Protein AF-A0A522QIH8-F1 (afdb_monomer)

Sequence (251 aa):
MILEKHHRVLVQGITGRQGQFWTEWMQKCGTNVVGGVNPKRAGETSCGVPVFATARDAVGKLGTIDYSVMFVRPDAALTAAVDAIEAGIPQIVVLTEHIPAHDVMRMHAAARRRGTRLIGPNTAGIVTPGIAFAGIMPAFNPRVFQPGDVGVVSRSGSLGTLVCLEVVSAGRGQSAFVGVGGDPMLGTTTAEAVEVFAKDKRTNAIVIVGEIGGTMEEDAAEVIKHVDKPVVAFIAGRASPPGKKMGHAGA

Radius of gyration: 17.36 Å; Cα contacts (8 Å, |Δi|>4): 626; chains: 1; bounding box: 48×36×47 Å

pLDDT: mean 96.2, std 5.29, range [63.75, 98.94]

Foldseek 3Di:
DADFLPAEEEEEVCPDPVNQVVLLVQVVLRHRHAEYEDLVQAQDDGSNHGYHNFLLVVCVVVPDHAEYEYPDELVCQLVNLLRCLVSLHQEYEAQYPPRPPVSLVSSLVSCVVSNHFYQDNNWQFKDQASGGTGHNAPSVDLLQADHFAEEEEAQDRVVSSVVSNVCVVVVGHHRMYGHQYQAQDTRAAPLNSVVVLLPDPSHQAYEYEAEDADCRVVVNVVSVVVRPHHYHYDYPDPPPDPPDDDPGNRD

Structure (mmCIF, N/CA/C/O backbone):
data_AF-A0A522QIH8-F1
#
_entry.id   AF-A0A522QIH8-F1
#
loop_
_atom_site.group_PDB
_atom_site.id
_atom_site.type_symbol
_atom_site.label_atom_id
_atom_site.label_alt_id
_atom_site.label_comp_id
_atom_site.label_asym_id
_atom_site.label_entity_id
_atom_site.label_seq_id
_atom_site.pdbx_PDB_ins_code
_atom_site.Cartn_x
_atom_site.Cartn_y
_atom_site.Cartn_z
_atom_site.occupancy
_atom_site.B_iso_or_equiv
_atom_site.auth_seq_id
_atom_site.auth_comp_id
_atom_site.auth_asym_id
_atom_site.auth_atom_id
_atom_site.pdbx_PDB_model_num
ATOM 1 N N . MET A 1 1 ? -6.583 -3.718 -4.598 1.00 89.38 1 MET A N 1
ATOM 2 C CA . MET A 1 1 ? -5.131 -3.456 -4.643 1.00 89.38 1 MET A CA 1
ATOM 3 C C . MET A 1 1 ? -4.815 -2.200 -5.429 1.00 89.38 1 MET A C 1
ATOM 5 O O . MET A 1 1 ? -3.902 -1.495 -5.032 1.00 89.38 1 MET A O 1
ATOM 9 N N . ILE A 1 2 ? -5.560 -1.880 -6.494 1.00 96.50 2 ILE A N 1
ATOM 10 C CA . ILE A 1 2 ? -5.493 -0.544 -7.095 1.00 96.50 2 ILE A CA 1
ATOM 11 C C . ILE A 1 2 ? -6.394 0.394 -6.287 1.00 96.50 2 ILE A C 1
ATOM 13 O O . ILE A 1 2 ? -7.566 0.082 -6.050 1.00 96.50 2 ILE A O 1
ATOM 17 N N . LEU A 1 3 ? -5.815 1.483 -5.784 1.00 97.38 3 LEU A N 1
ATOM 18 C CA . LEU A 1 3 ? -6.522 2.457 -4.966 1.00 97.38 3 LEU A CA 1
ATOM 19 C C . LEU A 1 3 ? -7.250 3.446 -5.877 1.00 97.38 3 LEU A C 1
ATOM 21 O O . LEU A 1 3 ? -6.779 3.803 -6.946 1.00 97.38 3 LEU A O 1
ATOM 25 N N . GLU A 1 4 ? -8.416 3.899 -5.445 1.00 97.44 4 GLU A N 1
ATOM 26 C CA . GLU A 1 4 ? -9.283 4.768 -6.236 1.00 97.44 4 GLU A CA 1
ATOM 27 C C . GLU A 1 4 ? -9.814 5.852 -5.320 1.00 97.44 4 GLU A C 1
ATOM 29 O O . GLU A 1 4 ? -9.936 5.642 -4.114 1.00 97.44 4 GLU A O 1
ATOM 34 N N . LYS A 1 5 ? -10.176 6.996 -5.894 1.00 96.31 5 LYS A N 1
ATOM 35 C CA . LYS A 1 5 ? -10.598 8.173 -5.127 1.00 96.31 5 LYS A CA 1
ATOM 36 C C . LYS A 1 5 ? -11.807 7.919 -4.216 1.00 96.31 5 LYS A C 1
ATOM 38 O O . LYS A 1 5 ? -11.924 8.537 -3.164 1.00 96.31 5 LYS A O 1
ATOM 43 N N . HIS A 1 6 ? -12.717 7.033 -4.622 1.00 97.31 6 HIS A N 1
ATOM 44 C CA . HIS A 1 6 ? -13.921 6.724 -3.847 1.00 97.31 6 HIS A CA 1
ATOM 45 C C . HIS A 1 6 ? -13.651 5.783 -2.664 1.00 97.31 6 HIS A C 1
ATOM 47 O O . HIS A 1 6 ? -14.447 5.770 -1.727 1.00 97.31 6 HIS A O 1
ATOM 53 N N . HIS A 1 7 ? -12.544 5.029 -2.690 1.00 98.69 7 HIS A N 1
ATOM 54 C CA . HIS A 1 7 ? -12.207 4.096 -1.622 1.00 98.69 7 HIS A CA 1
ATOM 55 C C . HIS A 1 7 ? -11.954 4.844 -0.313 1.00 98.69 7 HIS A C 1
ATOM 57 O O . HIS A 1 7 ? -11.156 5.779 -0.251 1.00 98.69 7 HIS A O 1
ATOM 63 N N . ARG A 1 8 ? -12.620 4.404 0.748 1.00 98.81 8 ARG A N 1
ATOM 64 C CA . ARG A 1 8 ? -12.565 4.992 2.084 1.00 98.81 8 ARG A CA 1
ATOM 65 C C . ARG A 1 8 ? -11.432 4.355 2.877 1.00 98.81 8 ARG A C 1
ATOM 67 O O . ARG A 1 8 ? -11.412 3.138 3.064 1.00 98.81 8 ARG A O 1
ATOM 74 N N . VAL A 1 9 ? -10.501 5.179 3.353 1.00 98.94 9 VAL A N 1
ATOM 75 C CA . VAL A 1 9 ? -9.275 4.728 4.025 1.00 98.94 9 VAL A CA 1
ATOM 76 C C . VAL A 1 9 ? -9.310 5.071 5.513 1.00 98.94 9 VAL A C 1
ATOM 78 O O . VAL A 1 9 ? -9.545 6.220 5.892 1.00 98.94 9 VAL A O 1
ATOM 81 N N . LEU A 1 10 ? -9.045 4.075 6.355 1.00 98.94 10 LEU A N 1
ATOM 82 C CA . LEU A 1 10 ? -8.824 4.223 7.792 1.00 98.94 10 LEU A CA 1
ATOM 83 C C . LEU A 1 10 ? -7.324 4.195 8.102 1.00 98.94 10 LEU A C 1
ATOM 85 O O . LEU A 1 10 ? -6.588 3.372 7.562 1.00 98.94 10 LEU A O 1
ATOM 89 N N . VAL A 1 11 ? -6.866 5.067 9.000 1.00 98.88 11 VAL A N 1
ATOM 90 C CA . VAL A 1 11 ? -5.447 5.135 9.382 1.00 98.88 11 VAL A CA 1
ATOM 91 C C . VAL A 1 11 ? -5.233 4.607 10.801 1.00 98.88 11 VAL A C 1
ATOM 93 O O . VAL A 1 11 ? -5.595 5.253 11.785 1.00 98.88 11 VAL A O 1
ATOM 96 N N . GLN A 1 12 ? -4.595 3.447 10.928 1.00 98.75 12 GLN A N 1
ATOM 97 C CA . GLN A 1 12 ? -4.164 2.895 12.215 1.00 98.75 12 GLN A CA 1
ATOM 98 C C . GLN A 1 12 ? -2.900 3.630 12.688 1.00 98.75 12 GLN A C 1
ATOM 100 O O . GLN A 1 12 ? -1.899 3.675 11.970 1.00 98.75 12 GLN A O 1
ATOM 105 N N . GLY A 1 13 ? -2.935 4.223 13.887 1.00 98.12 13 GLY A N 1
ATOM 106 C CA . GLY A 1 13 ? -1.830 5.044 14.399 1.00 98.12 13 GLY A CA 1
ATOM 107 C C . GLY A 1 13 ? -1.817 6.487 13.875 1.00 98.12 13 GLY A C 1
ATOM 108 O O . GLY A 1 13 ? -0.767 7.131 13.886 1.00 98.12 13 GLY A O 1
ATOM 109 N N . ILE A 1 14 ? -2.972 7.018 13.445 1.00 98.69 14 ILE A N 1
ATOM 110 C CA . ILE A 1 14 ? -3.100 8.338 12.795 1.00 98.69 14 ILE A CA 1
ATOM 111 C C . ILE A 1 14 ? -2.479 9.493 13.583 1.00 98.69 14 ILE A C 1
ATOM 113 O O . ILE A 1 14 ? -1.964 10.429 12.989 1.00 98.69 14 ILE A O 1
ATOM 117 N N . THR A 1 15 ? -2.504 9.443 14.916 1.00 98.25 15 THR A N 1
ATOM 118 C CA . THR A 1 15 ? -2.024 10.549 15.753 1.00 98.25 15 THR A CA 1
ATOM 119 C C . THR A 1 15 ? -0.520 10.485 16.042 1.00 98.25 15 THR A C 1
ATOM 121 O O . THR A 1 15 ? -0.016 11.298 16.813 1.00 98.25 15 THR A O 1
ATOM 124 N N . GLY A 1 16 ? 0.184 9.458 15.557 1.00 97.44 16 GLY A N 1
ATOM 125 C CA . GLY A 1 16 ? 1.639 9.378 15.653 1.00 97.44 16 GLY A CA 1
ATOM 126 C C . GLY A 1 16 ? 2.297 10.289 14.617 1.00 97.44 16 GLY A C 1
ATOM 127 O O . GLY A 1 16 ? 1.702 10.577 13.586 1.00 97.44 16 GLY A O 1
ATOM 128 N N . ARG A 1 17 ? 3.551 10.702 14.840 1.00 97.62 17 ARG A N 1
ATOM 129 C CA . ARG A 1 17 ? 4.267 11.627 13.937 1.00 97.62 17 ARG A CA 1
ATOM 130 C C . ARG A 1 17 ? 4.248 11.181 12.467 1.00 97.62 17 ARG A C 1
ATOM 132 O O . ARG A 1 17 ? 3.958 11.987 11.592 1.00 97.62 17 ARG A O 1
ATOM 139 N N . GLN A 1 18 ? 4.556 9.908 12.204 1.00 97.69 18 GLN A N 1
ATOM 140 C CA . GLN A 1 18 ? 4.519 9.350 10.846 1.00 97.69 18 GLN A CA 1
ATOM 141 C C . GLN A 1 18 ? 3.082 9.222 10.327 1.00 97.69 18 GLN A C 1
ATOM 143 O O . GLN A 1 18 ? 2.823 9.579 9.183 1.00 97.69 18 GLN A O 1
ATOM 148 N N . GLY A 1 19 ? 2.145 8.785 11.178 1.00 98.19 19 GLY A N 1
ATOM 149 C CA . GLY A 1 19 ? 0.725 8.700 10.838 1.00 98.19 19 GLY A CA 1
ATOM 150 C C . GLY A 1 19 ? 0.160 10.042 10.378 1.00 98.19 19 GLY A C 1
ATOM 151 O O . GLY A 1 19 ? -0.439 10.100 9.311 1.00 98.19 19 GLY A O 1
ATOM 152 N N . GLN A 1 20 ? 0.423 11.127 11.110 1.00 98.44 20 GLN A N 1
ATOM 153 C CA . GLN A 1 20 ? -0.030 12.473 10.751 1.00 98.44 20 GLN A CA 1
ATOM 154 C C . GLN A 1 20 ? 0.610 12.954 9.449 1.00 98.44 20 GLN A C 1
ATOM 156 O O . GLN A 1 20 ? -0.101 13.327 8.517 1.00 98.44 20 GLN A O 1
ATOM 161 N N . PHE A 1 21 ? 1.942 12.876 9.358 1.00 98.56 21 PHE A N 1
ATOM 162 C CA . PHE A 1 21 ? 2.688 13.339 8.189 1.00 98.56 21 PHE A CA 1
ATOM 163 C C . PHE A 1 21 ? 2.204 12.680 6.891 1.00 98.56 21 PHE A C 1
ATOM 165 O O . PHE A 1 21 ? 1.901 13.367 5.914 1.00 98.56 21 PHE A O 1
ATOM 172 N N . TRP A 1 22 ? 2.096 11.350 6.876 1.00 98.69 22 TRP A N 1
ATOM 173 C CA . TRP A 1 22 ? 1.657 10.635 5.681 1.00 98.69 22 TRP A CA 1
ATOM 174 C C . TRP A 1 22 ? 0.160 10.781 5.433 1.00 98.69 22 TRP A C 1
ATOM 176 O O . TRP A 1 22 ? -0.238 10.861 4.277 1.00 98.69 22 TRP A O 1
ATOM 186 N N . THR A 1 23 ? -0.668 10.904 6.475 1.00 98.81 23 THR A N 1
ATOM 187 C CA . THR A 1 23 ? -2.106 11.175 6.305 1.00 98.81 23 THR A CA 1
ATOM 188 C C . THR A 1 23 ? -2.359 12.492 5.594 1.00 98.81 23 THR A C 1
ATOM 190 O O . THR A 1 23 ? -3.148 12.525 4.651 1.00 98.81 23 THR A O 1
ATOM 193 N N . GLU A 1 24 ? -1.651 13.555 5.972 1.00 98.69 24 GLU A N 1
ATOM 194 C CA . GLU A 1 24 ? -1.772 14.843 5.290 1.00 98.69 24 GLU A CA 1
ATOM 195 C C . GLU A 1 24 ? -1.385 14.745 3.813 1.00 98.69 24 GLU A C 1
ATOM 197 O O . GLU A 1 24 ? -2.070 15.306 2.958 1.00 98.69 24 GLU A O 1
ATOM 202 N N . TRP A 1 25 ? -0.311 14.022 3.483 1.00 98.50 25 TRP A N 1
ATOM 203 C CA . TRP A 1 25 ? 0.074 13.815 2.087 1.00 98.50 25 TRP A CA 1
ATOM 204 C C . TRP A 1 25 ? -0.928 12.953 1.323 1.00 98.50 25 TRP A C 1
ATOM 206 O O . TRP A 1 25 ? -1.266 13.307 0.194 1.00 98.50 25 TRP A O 1
ATOM 216 N N . MET A 1 26 ? -1.436 11.876 1.929 1.00 98.81 26 MET A N 1
ATOM 217 C CA . MET A 1 26 ? -2.491 11.036 1.353 1.00 98.81 26 MET A CA 1
ATOM 218 C C . MET A 1 26 ? -3.714 11.886 0.995 1.00 98.81 26 MET A C 1
ATOM 220 O O . MET A 1 26 ? -4.159 11.859 -0.151 1.00 98.81 26 MET A O 1
ATOM 224 N N . GLN A 1 27 ? -4.197 12.715 1.925 1.00 98.69 27 GLN A N 1
ATOM 225 C CA . GLN A 1 27 ? -5.318 13.628 1.685 1.00 98.69 27 GLN A CA 1
ATOM 226 C C . GLN A 1 27 ? -5.004 14.658 0.588 1.00 98.69 27 GLN A C 1
ATOM 228 O O . GLN A 1 27 ? -5.810 14.844 -0.324 1.00 98.69 27 GLN A O 1
ATOM 233 N N . LYS A 1 28 ? -3.816 15.284 0.614 1.00 98.31 28 LYS A N 1
ATOM 234 C CA . LYS A 1 28 ? -3.369 16.237 -0.426 1.00 98.31 28 LYS A CA 1
ATOM 235 C C . LYS A 1 28 ? -3.303 15.604 -1.818 1.00 98.31 28 LYS A C 1
ATOM 237 O O . LYS A 1 28 ? -3.538 16.294 -2.804 1.00 98.31 28 LYS A O 1
ATOM 242 N N . CYS A 1 29 ? -3.010 14.307 -1.902 1.00 97.75 29 CYS A N 1
ATOM 243 C CA . CYS A 1 29 ? -2.956 13.557 -3.158 1.00 97.75 29 CYS A CA 1
ATOM 244 C C . CYS A 1 29 ? -4.287 12.888 -3.537 1.00 97.75 29 CYS A C 1
ATOM 246 O O . CYS A 1 29 ? -4.312 12.103 -4.480 1.00 97.75 29 CYS A O 1
ATOM 248 N N . GLY A 1 30 ? -5.383 13.186 -2.829 1.00 98.00 30 GLY A N 1
ATOM 249 C CA . GLY A 1 30 ? -6.735 12.759 -3.198 1.00 98.00 30 GLY A CA 1
ATOM 250 C C . GLY A 1 30 ? -7.265 11.514 -2.485 1.00 98.00 30 GLY A C 1
ATOM 251 O O . GLY A 1 30 ? -8.423 11.156 -2.702 1.00 98.00 30 GLY A O 1
ATOM 252 N N . THR A 1 31 ? -6.485 10.875 -1.609 1.00 98.81 31 THR A N 1
ATOM 253 C CA . THR A 1 31 ? -6.958 9.728 -0.824 1.00 98.81 31 THR A CA 1
ATOM 254 C C . THR A 1 31 ? -8.076 10.151 0.127 1.00 98.81 31 THR A C 1
ATOM 256 O O . THR A 1 31 ? -7.901 11.046 0.956 1.00 98.81 31 THR A O 1
ATOM 259 N N . ASN A 1 32 ? -9.215 9.460 0.058 1.00 98.75 32 ASN A N 1
ATOM 260 C CA . ASN A 1 32 ? -10.357 9.690 0.936 1.00 98.75 32 ASN A CA 1
ATOM 261 C C . ASN A 1 32 ? -10.136 9.041 2.314 1.00 98.75 32 ASN A C 1
ATOM 263 O O . ASN A 1 32 ? -10.661 7.968 2.622 1.00 98.75 32 ASN A O 1
ATOM 267 N N . VAL A 1 33 ? -9.310 9.686 3.138 1.00 98.88 33 VAL A N 1
ATOM 268 C CA . VAL A 1 33 ? -9.131 9.307 4.543 1.00 98.88 33 VAL A CA 1
ATOM 269 C C . VAL A 1 33 ? -10.371 9.728 5.324 1.00 98.88 33 VAL A C 1
ATOM 271 O O . VAL A 1 33 ? -10.694 10.911 5.369 1.00 98.88 33 VAL A O 1
ATOM 274 N N . VAL A 1 34 ? -11.055 8.767 5.948 1.00 98.81 34 VAL A N 1
ATOM 275 C CA . VAL A 1 34 ? -12.347 8.999 6.627 1.00 98.81 34 VAL A CA 1
ATOM 276 C C . VAL A 1 34 ? -12.255 8.989 8.152 1.00 98.81 34 VAL A C 1
ATOM 278 O O . VAL A 1 34 ? -13.190 9.398 8.835 1.00 98.81 34 VAL A O 1
ATOM 281 N N . GLY A 1 35 ? -11.136 8.522 8.698 1.00 98.81 35 GLY A N 1
ATOM 282 C CA . GLY A 1 35 ? -10.914 8.417 10.132 1.00 98.81 35 GLY A CA 1
ATOM 283 C C . GLY A 1 35 ? -9.559 7.804 10.442 1.00 98.81 35 GLY A C 1
ATOM 284 O O . GLY A 1 35 ? -8.838 7.340 9.553 1.00 98.81 35 GLY A O 1
ATOM 285 N N . GLY A 1 36 ? -9.238 7.734 11.725 1.00 98.75 36 GLY A N 1
ATOM 286 C CA . GLY A 1 36 ? -8.114 6.933 12.177 1.00 98.75 36 GLY A CA 1
ATOM 287 C C . GLY A 1 36 ? -8.337 6.319 13.544 1.00 98.75 36 GLY A C 1
ATOM 288 O O . GLY A 1 36 ? -9.331 6.587 14.211 1.00 98.75 36 GLY A O 1
ATOM 289 N N . VAL A 1 37 ? -7.411 5.461 13.946 1.00 98.75 37 VAL A N 1
ATOM 290 C CA . VAL A 1 37 ? -7.506 4.686 15.182 1.00 98.75 37 VAL A CA 1
ATOM 291 C C . VAL A 1 37 ? -6.334 5.025 16.089 1.00 98.75 37 VAL A C 1
ATOM 293 O O . VAL A 1 37 ? -5.167 4.975 15.684 1.00 98.75 37 VAL A O 1
ATOM 296 N N . ASN A 1 38 ? -6.661 5.370 17.331 1.00 98.00 38 ASN A N 1
ATOM 297 C CA . ASN A 1 38 ? -5.742 5.377 18.456 1.00 98.00 38 ASN A CA 1
ATOM 298 C C . ASN A 1 38 ? -6.541 5.125 19.749 1.00 98.00 38 ASN A C 1
ATOM 300 O O . ASN A 1 38 ? -7.240 6.034 20.204 1.00 98.00 38 ASN A O 1
ATOM 304 N N . PRO A 1 39 ? -6.376 3.956 20.398 1.00 95.19 39 PRO A N 1
ATOM 305 C CA . PRO A 1 39 ? -7.091 3.614 21.629 1.00 95.19 39 PRO A CA 1
ATOM 306 C C . PRO A 1 39 ? -6.965 4.652 22.749 1.00 95.19 39 PRO A C 1
ATOM 308 O O . PRO A 1 39 ? -7.881 4.822 23.544 1.00 95.19 39 PRO A O 1
ATOM 311 N N . LYS A 1 40 ? -5.833 5.365 22.818 1.00 96.69 40 LYS A N 1
ATOM 312 C CA . LYS A 1 40 ? -5.543 6.341 23.879 1.00 96.69 40 LYS A CA 1
ATOM 313 C C . LYS A 1 40 ? -6.058 7.751 23.580 1.00 96.69 40 LYS A C 1
ATOM 315 O O . LYS A 1 40 ? -5.961 8.607 24.450 1.00 96.69 40 LYS A O 1
ATOM 320 N N . ARG A 1 41 ? -6.530 8.010 22.356 1.00 97.56 41 ARG A N 1
ATOM 321 C CA . ARG A 1 41 ? -6.941 9.342 21.867 1.00 97.56 41 ARG A CA 1
ATOM 322 C C . ARG A 1 41 ? -8.296 9.304 21.155 1.00 97.56 41 ARG A C 1
ATOM 324 O O . ARG A 1 41 ? -8.558 10.088 20.247 1.00 97.56 41 ARG A O 1
ATOM 331 N N . ALA A 1 42 ? -9.139 8.342 21.521 1.00 97.38 42 ALA A N 1
ATOM 332 C CA . ALA A 1 42 ? -10.474 8.197 20.958 1.00 97.38 42 ALA A CA 1
ATOM 333 C C . ALA A 1 42 ? -11.354 9.414 21.294 1.00 97.38 42 ALA A C 1
ATOM 335 O O . ALA A 1 42 ? -11.303 9.932 22.407 1.00 97.38 42 ALA A O 1
ATOM 336 N N . GLY A 1 43 ? -12.167 9.854 20.333 1.00 97.38 43 GLY A N 1
ATOM 337 C CA . GLY A 1 43 ? -13.011 11.049 20.446 1.00 97.38 43 GLY A CA 1
ATOM 338 C C . GLY A 1 43 ? -12.318 12.348 20.027 1.00 97.38 43 GLY A C 1
ATOM 339 O O . GLY A 1 43 ? -12.986 13.364 19.848 1.00 97.38 43 GLY A O 1
ATOM 340 N N . GLU A 1 44 ? -11.001 12.326 19.818 1.00 98.19 44 GLU A N 1
ATOM 341 C CA . GLU A 1 44 ? -10.271 13.462 19.265 1.00 98.19 44 GLU A CA 1
ATOM 342 C C . GLU A 1 44 ? -10.406 13.555 17.734 1.00 98.19 44 GLU A C 1
ATOM 344 O O . GLU A 1 44 ? -10.965 12.684 17.066 1.00 98.19 44 GLU A O 1
ATOM 349 N N . THR A 1 45 ? -9.849 14.622 17.159 1.00 98.44 45 THR A N 1
ATOM 350 C CA . THR A 1 45 ? -9.681 14.798 15.710 1.00 98.44 45 THR A CA 1
ATOM 351 C C . THR A 1 45 ? -8.192 14.861 15.372 1.00 98.44 45 THR A C 1
ATOM 353 O O . THR A 1 45 ? -7.421 15.509 16.076 1.00 98.44 45 THR A O 1
ATOM 356 N N . SER A 1 46 ? -7.775 14.215 14.282 1.00 98.44 46 SER A N 1
ATOM 357 C CA . SER A 1 46 ? -6.413 14.301 13.735 1.00 98.44 46 SER A CA 1
ATOM 358 C C . SER A 1 46 ? -6.489 14.396 12.218 1.00 98.44 46 SER A C 1
ATOM 360 O O . SER A 1 46 ? -7.282 13.686 11.612 1.00 98.44 46 SER A O 1
ATOM 362 N N . CYS A 1 47 ? -5.691 15.269 11.595 1.00 98.38 47 CYS A N 1
ATOM 363 C CA . CYS A 1 47 ? -5.726 15.502 10.140 1.00 98.38 47 CYS A CA 1
ATOM 364 C C . CYS A 1 47 ? -7.153 15.778 9.608 1.00 98.38 47 CYS A C 1
ATOM 366 O O . CYS A 1 47 ? -7.539 15.306 8.542 1.00 98.38 47 CYS A O 1
ATOM 368 N N . GLY A 1 48 ? -7.968 16.491 10.396 1.00 98.44 48 GLY A N 1
ATOM 369 C CA . GLY A 1 48 ? -9.349 16.835 10.041 1.00 98.44 48 GLY A CA 1
ATOM 370 C C . GLY A 1 48 ? -10.359 15.680 10.072 1.00 98.44 48 GLY A C 1
ATOM 371 O O . GLY A 1 48 ? -11.495 15.886 9.658 1.00 98.44 48 GLY A O 1
ATOM 372 N N . VAL A 1 49 ? -9.986 14.489 10.558 1.00 98.81 49 VAL A N 1
ATOM 373 C CA . VAL A 1 49 ? -10.873 13.314 10.640 1.00 98.81 49 VAL A CA 1
ATOM 374 C C . VAL A 1 49 ? -10.996 12.782 12.077 1.00 98.81 49 VAL A C 1
ATOM 376 O O . VAL A 1 49 ? -10.067 12.956 12.875 1.00 98.81 49 VAL A O 1
ATOM 379 N N . PRO A 1 50 ? -12.123 12.138 12.440 1.00 98.75 50 PRO A N 1
ATOM 380 C CA . PRO A 1 50 ? -12.327 11.607 13.786 1.00 98.75 50 PRO A CA 1
ATOM 381 C C . PRO A 1 50 ? -11.369 10.456 14.117 1.00 98.75 50 PRO A C 1
ATOM 383 O O . PRO A 1 50 ? -11.034 9.626 13.263 1.00 98.75 50 PRO A O 1
ATOM 386 N N . VAL A 1 51 ? -10.962 10.394 15.385 1.00 98.88 51 VAL A N 1
ATOM 387 C CA . VAL A 1 51 ? -10.129 9.327 15.946 1.00 98.88 51 VAL A CA 1
ATOM 388 C C . VAL A 1 51 ? -10.989 8.387 16.788 1.00 98.88 51 VAL A C 1
ATOM 390 O O . VAL A 1 51 ? -11.683 8.809 17.714 1.00 98.88 51 VAL A O 1
ATOM 393 N N . PHE A 1 52 ? -10.917 7.095 16.490 1.00 98.81 52 PHE A N 1
ATOM 394 C CA . PHE A 1 52 ? -11.663 6.035 17.165 1.00 98.81 52 PHE A CA 1
ATOM 395 C C . PHE A 1 52 ? -10.753 5.192 18.058 1.00 98.81 52 PHE A C 1
ATOM 397 O O . PHE A 1 52 ? -9.535 5.141 17.859 1.00 98.81 52 PHE A O 1
ATOM 404 N N . ALA A 1 53 ? -11.351 4.508 19.036 1.00 98.38 53 ALA A N 1
ATOM 405 C CA . ALA A 1 53 ? -10.619 3.576 19.887 1.00 98.38 53 ALA A CA 1
ATOM 406 C C . ALA A 1 53 ? -10.238 2.299 19.126 1.00 98.38 53 ALA A C 1
ATOM 408 O O . ALA A 1 53 ? -9.131 1.796 19.299 1.00 98.38 53 ALA A O 1
ATOM 409 N N . THR A 1 54 ? -11.141 1.813 18.270 1.00 98.69 54 THR A N 1
ATOM 410 C CA . THR A 1 54 ? -10.978 0.592 17.469 1.00 98.69 54 THR A CA 1
ATOM 411 C C . THR A 1 54 ? -11.445 0.806 16.028 1.00 98.69 54 THR A C 1
ATOM 413 O O . THR A 1 54 ? -12.257 1.695 15.744 1.00 98.69 54 THR A O 1
ATOM 416 N N . ALA A 1 55 ? -10.979 -0.030 15.101 1.00 98.56 55 ALA A N 1
ATOM 417 C CA . ALA A 1 55 ? -11.485 -0.060 13.732 1.00 98.56 55 ALA A CA 1
ATOM 418 C C . ALA A 1 55 ? -12.961 -0.462 13.684 1.00 98.56 55 ALA A C 1
ATOM 420 O O . ALA A 1 55 ? -13.700 0.034 12.836 1.00 98.56 55 ALA A O 1
ATOM 421 N N . ARG A 1 56 ? -13.415 -1.308 14.617 1.00 97.62 56 ARG A N 1
ATOM 422 C CA . ARG A 1 56 ? -14.831 -1.675 14.736 1.00 97.62 56 ARG A CA 1
ATOM 423 C C . ARG A 1 56 ? -15.706 -0.464 15.046 1.00 97.62 56 ARG A C 1
ATOM 425 O O . ARG A 1 56 ? -16.746 -0.306 14.413 1.00 97.62 56 ARG A O 1
ATOM 432 N N . ASP A 1 57 ? -15.281 0.400 15.967 1.00 98.31 57 ASP A N 1
ATOM 433 C CA . ASP A 1 57 ? -16.007 1.639 16.271 1.00 98.31 57 ASP A CA 1
ATOM 434 C C . ASP A 1 57 ? -16.045 2.563 15.052 1.00 98.31 57 ASP A C 1
ATOM 436 O O . ASP A 1 57 ? -17.091 3.136 14.737 1.00 98.31 57 ASP A O 1
ATOM 440 N N . ALA A 1 58 ? -14.919 2.670 14.337 1.00 98.69 58 ALA A N 1
ATOM 441 C CA . ALA A 1 58 ? -14.829 3.456 13.114 1.00 98.69 58 ALA A CA 1
ATOM 442 C C . ALA A 1 58 ? -15.808 2.945 12.048 1.00 98.69 58 ALA A C 1
ATOM 444 O O . ALA A 1 58 ? -16.603 3.729 11.539 1.00 98.69 58 ALA A O 1
ATOM 445 N N . VAL A 1 59 ? -15.820 1.640 11.756 1.00 98.50 59 VAL A N 1
ATOM 446 C CA . VAL A 1 59 ? -16.770 1.024 10.810 1.00 98.50 59 VAL A CA 1
ATOM 447 C C . VAL A 1 59 ? -18.215 1.205 11.284 1.00 98.50 59 VAL A C 1
ATOM 449 O O . VAL A 1 59 ? -19.081 1.580 10.498 1.00 98.50 59 VAL A O 1
ATOM 452 N N . GLY A 1 60 ? -18.489 1.021 12.578 1.00 98.19 60 GLY A N 1
ATOM 453 C CA . GLY A 1 60 ? -19.829 1.196 13.143 1.00 98.19 60 GLY A CA 1
ATOM 454 C C . GLY A 1 60 ? -20.372 2.625 13.026 1.00 98.19 60 GLY A C 1
ATOM 455 O O . GLY A 1 60 ? -21.580 2.813 12.899 1.00 98.19 60 GLY A O 1
ATOM 456 N N . LYS A 1 61 ? -19.499 3.640 13.053 1.00 98.31 61 LYS A N 1
ATOM 457 C CA . LYS A 1 61 ? -19.886 5.058 12.943 1.00 98.31 61 LYS A CA 1
ATOM 458 C C . LYS A 1 61 ? -19.823 5.608 11.523 1.00 98.31 61 LYS A C 1
ATOM 460 O O . LYS A 1 61 ? -20.634 6.459 11.172 1.00 98.31 61 LYS A O 1
ATOM 465 N N . LEU A 1 62 ? -18.854 5.166 10.729 1.00 98.19 62 LEU A N 1
ATOM 466 C CA . LEU A 1 62 ? -18.582 5.699 9.397 1.00 98.19 62 LEU A CA 1
ATOM 467 C C . LEU A 1 62 ? -19.212 4.857 8.280 1.00 98.19 62 LEU A C 1
ATOM 469 O O . LEU A 1 62 ? -19.351 5.358 7.163 1.00 98.19 62 LEU A O 1
ATOM 473 N N . GLY A 1 63 ? -19.599 3.613 8.563 1.00 97.50 63 GLY A N 1
ATOM 474 C CA . GLY A 1 63 ? -20.032 2.635 7.570 1.00 97.50 63 GLY A CA 1
ATOM 475 C C . GLY A 1 63 ? -18.848 1.911 6.926 1.00 97.50 63 GLY A C 1
ATOM 476 O O . GLY A 1 63 ? -17.803 1.726 7.546 1.00 97.50 63 GLY A O 1
ATOM 477 N N . THR A 1 64 ? -19.018 1.493 5.671 1.00 97.00 64 THR A N 1
ATOM 478 C CA . THR A 1 64 ? -18.015 0.716 4.928 1.00 97.00 64 THR A CA 1
ATOM 479 C C . THR A 1 64 ? -16.670 1.439 4.830 1.00 97.00 64 THR A C 1
ATOM 481 O O . THR A 1 64 ? -16.607 2.633 4.527 1.00 97.00 64 THR A O 1
ATOM 484 N N . ILE A 1 65 ? -15.592 0.689 5.061 1.00 98.75 65 ILE A N 1
ATOM 485 C CA . ILE A 1 65 ? -14.200 1.120 4.919 1.00 98.75 65 ILE A CA 1
ATOM 486 C C . ILE A 1 65 ? -13.496 0.102 4.021 1.00 98.75 65 ILE A C 1
ATOM 488 O O . ILE A 1 65 ? -13.537 -1.096 4.294 1.00 98.75 65 ILE A O 1
ATOM 492 N N . ASP A 1 66 ? -12.853 0.581 2.960 1.00 98.75 66 ASP A N 1
ATOM 493 C CA . ASP A 1 66 ? -12.272 -0.263 1.912 1.00 98.75 66 ASP A CA 1
ATOM 494 C C . ASP A 1 66 ? -10.821 -0.649 2.214 1.00 98.75 66 ASP A C 1
ATOM 496 O O . ASP A 1 66 ? -10.380 -1.752 1.886 1.00 98.75 66 ASP A O 1
ATOM 500 N N . TYR A 1 67 ? -10.075 0.262 2.847 1.00 98.88 67 TYR A N 1
ATOM 501 C CA . TYR A 1 67 ? -8.673 0.057 3.196 1.00 98.88 67 TYR A CA 1
ATOM 502 C C . TYR A 1 67 ? -8.375 0.506 4.624 1.00 98.88 67 TYR A C 1
ATOM 504 O O . TYR A 1 67 ? -8.892 1.515 5.102 1.00 98.88 67 TYR A O 1
ATOM 512 N N . SER A 1 68 ? -7.451 -0.199 5.268 1.00 98.81 68 SER A N 1
ATOM 513 C CA . SER A 1 68 ? -6.738 0.275 6.452 1.00 98.81 68 SER A CA 1
ATOM 514 C C . SER A 1 68 ? -5.253 0.403 6.125 1.00 98.81 68 SER A C 1
ATOM 516 O O . SER A 1 68 ? -4.681 -0.498 5.516 1.00 98.81 68 SER A O 1
ATOM 518 N N . VAL A 1 69 ? -4.611 1.501 6.516 1.00 98.88 69 VAL A N 1
ATOM 519 C CA . VAL A 1 69 ? -3.154 1.676 6.407 1.00 98.88 69 VAL A CA 1
ATOM 520 C C . VAL A 1 69 ? -2.546 1.847 7.793 1.00 98.88 69 VAL A C 1
ATOM 522 O O . VAL A 1 69 ? -3.057 2.602 8.623 1.00 98.88 69 VAL A O 1
ATOM 525 N N . MET A 1 70 ? -1.467 1.112 8.059 1.00 98.50 70 MET A N 1
ATOM 526 C CA . MET A 1 70 ? -0.884 0.986 9.391 1.00 98.50 70 MET A CA 1
ATOM 527 C C . MET A 1 70 ? 0.411 1.784 9.543 1.00 98.50 70 MET A C 1
ATOM 529 O O . MET A 1 70 ? 1.454 1.378 9.041 1.00 98.50 70 MET A O 1
ATOM 533 N N . PHE A 1 71 ? 0.358 2.867 10.323 1.00 98.31 71 PHE A N 1
ATOM 534 C CA . PHE A 1 71 ? 1.525 3.630 10.785 1.00 98.31 71 PHE A CA 1
ATOM 535 C C . PHE A 1 71 ? 1.797 3.342 12.263 1.00 98.31 71 PHE A C 1
ATOM 537 O O . PHE A 1 71 ? 1.771 4.231 13.118 1.00 98.31 71 PHE A O 1
ATOM 544 N N . VAL A 1 72 ? 2.024 2.068 12.573 1.00 97.88 72 VAL A N 1
ATOM 545 C CA . VAL A 1 72 ? 2.231 1.580 13.941 1.00 97.88 72 VAL A CA 1
ATOM 546 C C . VAL A 1 72 ? 3.614 0.959 14.102 1.00 97.88 72 VAL A C 1
ATOM 548 O O . VAL A 1 72 ? 4.266 0.570 13.133 1.00 97.88 72 VAL A O 1
ATOM 551 N N . ARG A 1 73 ? 4.074 0.882 15.349 1.00 96.81 73 ARG A N 1
ATOM 552 C CA . ARG A 1 73 ? 5.330 0.214 15.702 1.00 96.81 73 ARG A CA 1
ATOM 553 C C . ARG A 1 73 ? 5.201 -1.314 15.593 1.00 96.81 73 ARG A C 1
ATOM 555 O O . ARG A 1 73 ? 4.077 -1.815 15.676 1.00 96.81 73 ARG A O 1
ATOM 562 N N . PRO A 1 74 ? 6.320 -2.055 15.488 1.00 96.94 74 PRO A N 1
ATOM 563 C CA . PRO A 1 74 ? 6.291 -3.514 15.349 1.00 96.94 74 PRO A CA 1
ATOM 564 C C . PRO A 1 74 ? 5.530 -4.227 16.472 1.00 96.94 74 PRO A C 1
ATOM 566 O O . PRO A 1 74 ? 4.728 -5.114 16.202 1.00 96.94 74 PRO A O 1
ATOM 569 N N . ASP A 1 75 ? 5.696 -3.772 17.716 1.00 96.38 75 ASP A N 1
ATOM 570 C CA . ASP A 1 75 ? 5.034 -4.327 18.905 1.00 96.38 75 ASP A CA 1
ATOM 571 C C . ASP A 1 75 ? 3.509 -4.117 18.931 1.00 96.38 75 ASP A C 1
ATOM 573 O O . ASP A 1 75 ? 2.791 -4.822 19.634 1.00 96.38 75 ASP A O 1
ATOM 577 N N . ALA A 1 76 ? 3.002 -3.158 18.153 1.00 97.19 76 ALA A N 1
ATOM 578 C CA . ALA A 1 76 ? 1.578 -2.862 18.030 1.00 97.19 76 ALA A CA 1
ATOM 579 C C . ALA A 1 76 ? 0.955 -3.415 16.737 1.00 97.19 76 ALA A C 1
ATOM 581 O O . ALA A 1 76 ? -0.268 -3.353 16.575 1.00 97.19 76 ALA A O 1
ATOM 582 N N . ALA A 1 77 ? 1.766 -3.942 15.814 1.00 97.88 77 ALA A N 1
ATOM 583 C CA . ALA A 1 77 ? 1.307 -4.309 14.482 1.00 97.88 77 ALA A CA 1
ATOM 584 C C . ALA A 1 77 ? 0.256 -5.425 14.519 1.00 97.88 77 ALA A C 1
ATOM 586 O O . ALA A 1 77 ? -0.778 -5.289 13.868 1.00 97.88 77 ALA A O 1
ATOM 587 N N . LEU A 1 78 ? 0.466 -6.491 15.308 1.00 98.44 78 LEU A N 1
ATOM 588 C CA . LEU A 1 78 ? -0.497 -7.600 15.409 1.00 98.44 78 LEU A CA 1
ATOM 589 C C . LEU A 1 78 ? -1.867 -7.110 15.867 1.00 98.44 78 LEU A C 1
ATOM 591 O O . LEU A 1 78 ? -2.875 -7.413 15.232 1.00 98.44 78 LEU A O 1
ATOM 595 N N . THR A 1 79 ? -1.891 -6.322 16.939 1.00 98.38 79 THR A N 1
ATOM 596 C CA . THR A 1 79 ? -3.126 -5.784 17.508 1.00 98.38 79 THR A CA 1
ATOM 597 C C . THR A 1 79 ? -3.866 -4.907 16.500 1.00 98.38 79 THR A C 1
ATOM 599 O O . THR A 1 79 ? -5.059 -5.102 16.294 1.00 98.38 79 THR A O 1
ATOM 602 N N . ALA A 1 80 ? -3.167 -3.987 15.828 1.00 98.38 80 ALA A N 1
ATOM 603 C CA . ALA A 1 80 ? -3.779 -3.091 14.845 1.00 98.38 80 ALA A CA 1
ATOM 604 C C . ALA A 1 80 ? -4.271 -3.825 13.582 1.00 98.38 80 ALA A C 1
ATOM 606 O O . ALA A 1 80 ? -5.336 -3.501 13.055 1.00 98.38 80 ALA A O 1
ATOM 607 N N . ALA A 1 81 ? -3.528 -4.831 13.106 1.00 98.56 81 ALA A N 1
ATOM 608 C CA . ALA A 1 81 ? -3.952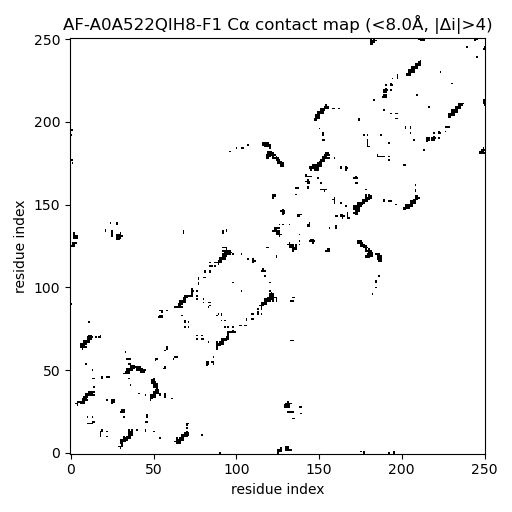 -5.654 11.978 1.00 98.56 81 ALA A CA 1
ATOM 609 C C . ALA A 1 81 ? -5.203 -6.468 12.331 1.00 98.56 81 ALA A C 1
ATOM 611 O O . ALA A 1 81 ? -6.187 -6.415 11.600 1.00 98.56 81 ALA A O 1
ATOM 612 N N . VAL A 1 82 ? -5.200 -7.180 13.465 1.00 98.56 82 VAL A N 1
ATOM 613 C CA . VAL A 1 82 ? -6.350 -7.988 13.906 1.00 98.56 82 VAL A CA 1
ATOM 614 C C . VAL A 1 82 ? -7.581 -7.120 14.158 1.00 98.56 82 VAL A C 1
ATOM 616 O O . VAL A 1 82 ? -8.671 -7.516 13.763 1.00 98.56 82 VAL A O 1
ATOM 619 N N . ASP A 1 83 ? -7.423 -5.930 14.737 1.00 98.56 83 ASP A N 1
ATOM 620 C CA . ASP A 1 83 ? -8.516 -4.966 14.909 1.00 98.56 83 ASP A CA 1
ATOM 621 C C . ASP A 1 83 ? -9.178 -4.601 13.566 1.00 98.56 83 ASP A C 1
ATOM 623 O O . ASP A 1 83 ? -10.394 -4.721 13.415 1.00 98.56 83 ASP A O 1
ATOM 627 N N . ALA A 1 84 ? -8.385 -4.250 12.548 1.00 98.75 84 ALA A N 1
ATOM 628 C CA . ALA A 1 84 ? -8.902 -3.952 11.210 1.00 98.75 84 ALA A CA 1
ATOM 629 C C . ALA A 1 84 ? -9.514 -5.182 10.502 1.00 98.75 84 ALA A C 1
ATOM 631 O O . ALA A 1 84 ? -10.555 -5.057 9.855 1.00 98.75 84 ALA A O 1
ATOM 632 N N . ILE A 1 85 ? -8.909 -6.367 10.651 1.00 98.69 85 ILE A N 1
ATOM 633 C CA . ILE A 1 85 ? -9.417 -7.636 10.096 1.00 98.69 85 ILE A CA 1
ATOM 634 C C . ILE A 1 85 ? -10.784 -7.978 10.703 1.00 98.69 85 ILE A C 1
ATOM 636 O O . ILE A 1 85 ? -11.741 -8.270 9.989 1.00 98.69 85 ILE A O 1
ATOM 640 N N . GLU A 1 86 ? -10.900 -7.920 12.029 1.00 98.31 86 GLU A N 1
ATOM 641 C CA . GLU A 1 86 ? -12.130 -8.249 12.758 1.00 98.31 86 GLU A CA 1
ATOM 642 C C . GLU A 1 86 ? -13.216 -7.172 12.625 1.00 98.31 86 GLU A C 1
ATOM 644 O O . GLU A 1 86 ? -14.384 -7.439 12.914 1.00 98.31 86 GLU A O 1
ATOM 649 N N . ALA A 1 87 ? -12.853 -5.968 12.174 1.00 98.44 87 ALA A N 1
ATOM 650 C CA . ALA A 1 87 ? -13.792 -4.939 11.736 1.00 98.44 87 ALA A CA 1
ATOM 651 C C . ALA A 1 87 ? -14.341 -5.188 10.315 1.00 98.44 87 ALA A C 1
ATOM 653 O O . ALA A 1 87 ? -15.237 -4.469 9.880 1.00 98.44 87 ALA A O 1
ATOM 654 N N . GLY A 1 88 ? -13.836 -6.203 9.601 1.00 98.25 88 GLY A N 1
ATOM 655 C CA . GLY A 1 88 ? -14.293 -6.569 8.260 1.00 98.25 88 GLY A CA 1
ATOM 656 C C . GLY A 1 88 ? -13.696 -5.719 7.138 1.00 98.25 88 GLY A C 1
ATOM 657 O O . GLY A 1 88 ? -14.253 -5.689 6.044 1.00 98.25 88 GLY A O 1
ATOM 658 N N . ILE A 1 89 ? -12.579 -5.024 7.385 1.00 98.75 89 ILE A N 1
ATOM 659 C CA . ILE A 1 89 ? -11.908 -4.233 6.347 1.00 98.75 89 ILE A CA 1
ATOM 660 C C . ILE A 1 89 ? -11.223 -5.201 5.363 1.00 98.75 89 ILE A C 1
ATOM 662 O O . ILE A 1 89 ? -10.428 -6.048 5.791 1.00 98.75 89 ILE A O 1
ATOM 666 N N . PRO A 1 90 ? -11.501 -5.113 4.049 1.00 98.38 90 PRO A N 1
ATOM 667 C CA . PRO A 1 90 ? -11.074 -6.135 3.096 1.00 98.38 90 PRO A CA 1
ATOM 668 C C . PRO 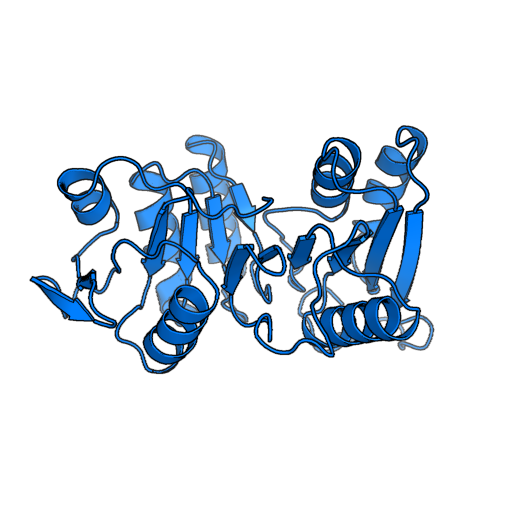A 1 90 ? -9.597 -6.024 2.709 1.00 98.38 90 PRO A C 1
ATOM 670 O O . P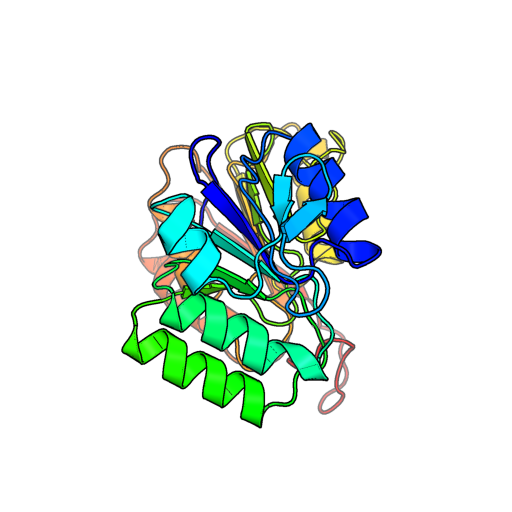RO A 1 90 ? -9.023 -7.006 2.241 1.00 98.38 90 PRO A O 1
ATOM 673 N N . GLN A 1 91 ? -8.966 -4.858 2.878 1.00 98.50 91 GLN A N 1
ATOM 674 C CA . GLN A 1 91 ? -7.575 -4.632 2.483 1.00 98.50 91 GLN A CA 1
ATOM 675 C C . GLN A 1 91 ? -6.801 -3.866 3.553 1.00 98.50 91 GLN A C 1
ATOM 677 O O . GLN A 1 91 ? -7.243 -2.819 4.025 1.00 98.50 91 GLN A O 1
ATOM 682 N N . ILE A 1 92 ? -5.623 -4.370 3.923 1.00 98.75 92 ILE A N 1
ATOM 683 C CA . ILE A 1 92 ? -4.777 -3.756 4.951 1.00 98.75 92 ILE A CA 1
ATOM 684 C C . ILE A 1 92 ? -3.357 -3.585 4.421 1.00 98.75 92 ILE A C 1
ATOM 686 O O . ILE A 1 92 ? -2.706 -4.558 4.048 1.00 98.75 92 ILE A O 1
ATOM 690 N N . VAL A 1 93 ? -2.873 -2.345 4.420 1.00 98.75 93 VAL A N 1
ATOM 691 C CA . VAL A 1 93 ? -1.501 -1.979 4.059 1.00 98.75 93 VAL A CA 1
ATOM 692 C C . VAL A 1 93 ? -0.641 -1.965 5.324 1.00 98.75 93 VAL A C 1
ATOM 694 O O . VAL A 1 93 ? -0.786 -1.090 6.183 1.00 98.75 93 VAL A O 1
ATOM 697 N N . VAL A 1 94 ? 0.257 -2.943 5.432 1.00 98.50 94 VAL A N 1
ATOM 698 C CA . VAL A 1 94 ? 1.114 -3.199 6.594 1.00 98.50 94 VAL A CA 1
ATOM 699 C C . VAL A 1 94 ? 2.519 -2.662 6.316 1.00 98.50 94 VAL A C 1
ATOM 701 O O . VAL A 1 94 ? 3.402 -3.375 5.851 1.00 98.50 94 VAL A O 1
ATOM 704 N N . LEU A 1 95 ? 2.730 -1.374 6.585 1.00 98.06 95 LEU A N 1
ATOM 705 C CA . LEU A 1 95 ? 3.999 -0.692 6.285 1.00 98.06 95 LEU A CA 1
ATOM 706 C C . LEU A 1 95 ? 5.145 -1.141 7.198 1.00 98.06 95 LEU A C 1
ATOM 708 O O . LEU A 1 95 ? 6.310 -1.094 6.821 1.00 98.06 95 LEU A O 1
ATOM 712 N N . THR A 1 96 ? 4.802 -1.531 8.424 1.00 97.06 96 THR A N 1
ATOM 713 C CA . THR A 1 96 ? 5.745 -1.784 9.509 1.00 97.06 96 THR A CA 1
ATOM 714 C C . THR A 1 96 ? 6.7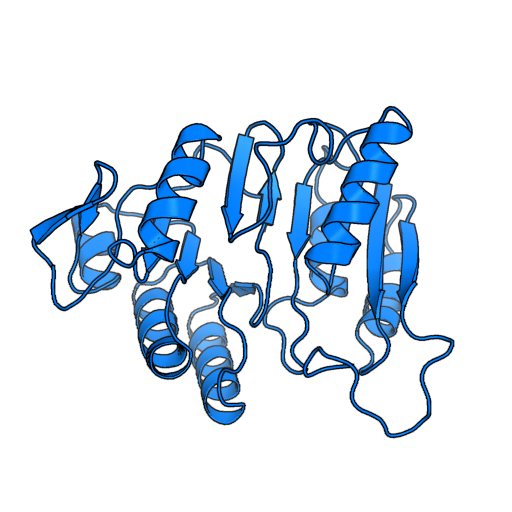34 -2.897 9.156 1.00 97.06 96 THR A C 1
ATOM 716 O O . THR A 1 96 ? 6.339 -4.007 8.803 1.00 97.06 96 THR A O 1
ATOM 719 N N . GLU A 1 97 ? 8.020 -2.589 9.293 1.00 94.75 97 GLU A N 1
ATOM 720 C CA . GLU A 1 97 ? 9.134 -3.536 9.208 1.00 94.75 97 GLU A CA 1
ATOM 721 C C . GLU A 1 97 ? 9.452 -4.131 10.595 1.00 94.75 97 GLU A C 1
ATOM 723 O O . GLU A 1 97 ? 9.057 -3.575 11.619 1.00 94.75 97 GLU A O 1
ATOM 728 N N . HIS A 1 98 ? 10.179 -5.253 10.643 1.00 94.62 98 HIS A N 1
ATOM 729 C CA . HIS A 1 98 ? 10.649 -5.908 11.877 1.00 94.62 98 HIS A CA 1
ATOM 730 C C . HIS A 1 98 ? 9.533 -6.433 12.791 1.00 94.62 98 HIS A C 1
ATOM 732 O O . HIS A 1 98 ? 9.701 -6.531 14.009 1.00 94.62 98 HIS A O 1
ATOM 738 N N . ILE A 1 99 ? 8.394 -6.806 12.210 1.00 97.19 99 ILE A N 1
ATOM 739 C CA . ILE A 1 99 ? 7.341 -7.515 12.935 1.00 97.19 99 ILE A CA 1
ATOM 740 C C . ILE A 1 99 ? 7.843 -8.937 13.243 1.00 97.19 99 ILE A C 1
ATOM 742 O O . ILE A 1 99 ? 8.365 -9.604 12.344 1.00 97.19 99 ILE A O 1
ATOM 746 N N . PRO A 1 100 ? 7.697 -9.445 14.481 1.00 95.38 100 PRO A N 1
ATOM 747 C CA . PRO A 1 100 ? 8.054 -10.824 14.791 1.00 95.38 100 PRO A CA 1
ATOM 748 C C . PRO A 1 100 ? 7.346 -11.818 13.863 1.00 95.38 100 PRO A C 1
ATOM 750 O O . PRO A 1 100 ? 6.139 -11.727 13.646 1.00 95.38 100 PRO A O 1
ATOM 753 N N . ALA A 1 101 ? 8.073 -12.820 13.363 1.00 94.19 101 ALA A N 1
ATOM 754 C CA . ALA A 1 101 ? 7.538 -13.806 12.419 1.00 94.19 101 ALA A CA 1
ATOM 755 C C . ALA A 1 101 ? 6.256 -14.497 12.929 1.00 94.19 101 ALA A C 1
ATOM 757 O O . ALA A 1 101 ? 5.298 -14.667 12.177 1.00 94.19 101 ALA A O 1
ATOM 758 N N . HIS A 1 102 ? 6.196 -14.830 14.224 1.00 96.38 102 HIS A N 1
ATOM 759 C CA . HIS A 1 102 ? 4.998 -15.406 14.846 1.00 96.38 102 HIS A CA 1
ATOM 760 C C . HIS A 1 102 ? 3.780 -14.478 14.793 1.00 96.38 102 HIS A C 1
ATOM 762 O O . HIS A 1 102 ? 2.653 -14.953 14.643 1.00 96.38 102 HIS A O 1
ATOM 768 N N . ASP A 1 103 ? 3.991 -13.170 14.895 1.00 97.94 103 ASP A N 1
ATOM 769 C CA . ASP A 1 103 ? 2.917 -12.188 14.803 1.00 97.94 103 ASP A CA 1
ATOM 770 C C . ASP A 1 103 ? 2.443 -12.045 13.359 1.00 97.94 103 ASP A C 1
ATOM 772 O O . ASP A 1 103 ? 1.237 -12.061 13.120 1.00 97.94 103 ASP A O 1
ATOM 776 N N . VAL A 1 104 ? 3.359 -12.042 12.385 1.00 97.56 104 VAL A N 1
ATOM 777 C CA . VAL A 1 104 ? 3.006 -12.097 10.956 1.00 97.56 104 VAL A CA 1
ATOM 778 C C . VAL A 1 104 ? 2.167 -13.347 10.653 1.00 97.56 104 VAL A C 1
ATOM 780 O O . VAL A 1 104 ? 1.081 -13.238 10.086 1.00 97.56 104 VAL A O 1
ATOM 783 N N . MET A 1 105 ? 2.575 -14.531 11.125 1.00 97.56 105 MET A N 1
ATOM 784 C CA . MET A 1 105 ? 1.790 -15.767 10.961 1.00 97.56 105 MET A CA 1
ATOM 785 C C . MET A 1 105 ? 0.372 -15.653 11.544 1.00 97.56 105 MET A C 1
ATOM 787 O O . MET A 1 105 ? -0.597 -16.122 10.942 1.00 97.56 105 MET A O 1
ATOM 791 N N . ARG A 1 106 ? 0.226 -15.014 12.711 1.00 98.25 106 ARG A N 1
ATOM 792 C CA . ARG A 1 106 ? -1.082 -14.780 13.341 1.00 98.25 106 ARG A CA 1
ATOM 793 C C . ARG A 1 106 ? -1.941 -13.805 12.537 1.00 98.25 106 ARG A C 1
ATOM 795 O O . ARG A 1 106 ? -3.139 -14.057 12.395 1.00 98.25 106 ARG A O 1
ATOM 802 N N . MET A 1 107 ? -1.351 -12.746 11.976 1.00 98.31 107 MET A N 1
ATOM 803 C CA . MET A 1 107 ? -2.049 -11.832 11.060 1.00 98.31 107 MET A CA 1
ATOM 804 C C . MET A 1 107 ? -2.585 -12.587 9.845 1.00 98.31 107 MET A C 1
ATOM 806 O O . MET A 1 107 ? -3.765 -12.466 9.529 1.00 98.31 107 MET A O 1
ATOM 810 N N . HIS A 1 108 ? -1.755 -13.419 9.210 1.00 97.94 108 HIS A N 1
ATOM 811 C CA . HIS A 1 108 ? -2.153 -14.246 8.069 1.00 97.94 108 HIS A CA 1
ATOM 812 C C . HIS A 1 108 ? -3.306 -15.195 8.407 1.00 97.94 108 HIS A C 1
ATOM 814 O O . HIS A 1 108 ? -4.282 -15.281 7.659 1.00 97.94 108 HIS A O 1
ATOM 820 N N . ALA A 1 109 ? -3.229 -15.885 9.547 1.00 98.19 109 ALA A N 1
ATOM 821 C CA . ALA A 1 109 ? -4.290 -16.783 9.993 1.00 98.19 109 ALA A CA 1
ATOM 822 C C . ALA A 1 109 ? -5.617 -16.036 10.220 1.00 98.19 109 ALA A C 1
ATOM 824 O O . ALA A 1 109 ? -6.677 -16.523 9.823 1.00 98.19 109 ALA A O 1
ATOM 825 N N . ALA A 1 110 ? -5.575 -14.843 10.821 1.00 98.38 110 ALA A N 1
ATOM 826 C CA . ALA A 1 110 ? -6.757 -14.005 11.004 1.00 98.38 110 ALA A CA 1
ATOM 827 C C . ALA A 1 110 ? -7.322 -1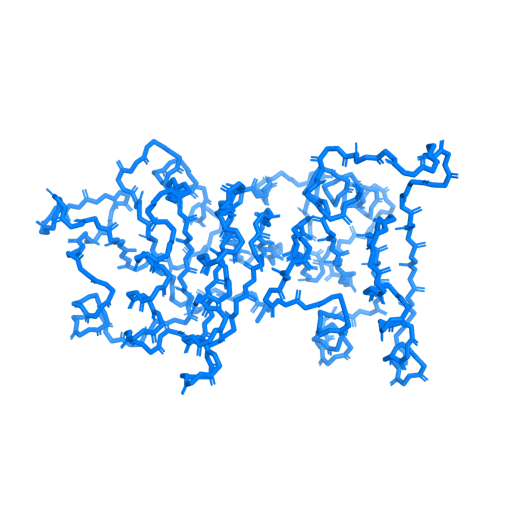3.517 9.660 1.00 98.38 110 ALA A C 1
ATOM 829 O O . ALA A 1 110 ? -8.514 -13.688 9.399 1.00 98.38 110 ALA A O 1
ATOM 830 N N . ALA A 1 111 ? -6.460 -12.992 8.788 1.00 98.31 111 ALA A N 1
ATOM 831 C CA . ALA A 1 111 ? -6.828 -12.460 7.483 1.00 98.31 111 ALA A CA 1
ATOM 832 C C . ALA A 1 111 ? -7.501 -13.530 6.609 1.00 98.31 111 ALA A C 1
ATOM 834 O O . ALA A 1 111 ? -8.581 -13.298 6.065 1.00 98.31 111 ALA A O 1
ATOM 835 N N . ARG A 1 112 ? -6.949 -14.753 6.587 1.00 97.50 112 ARG A N 1
ATOM 836 C CA . ARG A 1 112 ? -7.521 -15.899 5.862 1.00 97.50 112 ARG A CA 1
ATOM 837 C C . ARG A 1 112 ? -8.933 -16.255 6.328 1.00 97.50 112 ARG A C 1
ATOM 839 O O . ARG A 1 112 ? -9.779 -16.566 5.498 1.00 97.50 112 ARG A O 1
ATOM 846 N N . ARG A 1 113 ? -9.208 -16.201 7.638 1.00 97.44 113 ARG A N 1
ATOM 847 C CA . ARG A 1 113 ? -10.543 -16.508 8.191 1.00 97.44 113 ARG A CA 1
ATOM 848 C C . ARG A 1 113 ? -11.601 -15.471 7.820 1.00 97.44 113 ARG A C 1
ATOM 850 O O . ARG A 1 113 ? -12.778 -15.811 7.784 1.00 97.44 113 ARG A O 1
ATOM 857 N N . ARG A 1 114 ? -11.198 -14.221 7.581 1.00 97.12 114 ARG A N 1
ATOM 858 C CA . ARG A 1 114 ? -12.104 -13.109 7.254 1.00 97.12 114 ARG A CA 1
ATOM 859 C C . ARG A 1 114 ? -12.122 -12.740 5.770 1.00 97.12 114 ARG A C 1
ATOM 861 O O . ARG A 1 114 ? -12.934 -11.915 5.376 1.00 97.12 114 ARG A O 1
ATOM 868 N N . GLY A 1 115 ? -11.258 -13.349 4.955 1.00 97.06 115 GLY A N 1
ATOM 869 C CA . GLY A 1 115 ? -11.100 -12.983 3.546 1.00 97.06 115 GLY A CA 1
ATOM 870 C C . GLY A 1 115 ? -10.434 -11.617 3.346 1.00 97.06 115 GLY A C 1
ATOM 871 O O . GLY A 1 115 ? -10.582 -11.016 2.286 1.00 97.06 115 GLY A O 1
ATOM 872 N N . THR A 1 116 ? -9.712 -11.116 4.351 1.00 98.44 116 THR A N 1
ATOM 873 C CA . THR A 1 116 ? -8.961 -9.860 4.259 1.00 98.44 116 THR A CA 1
ATOM 874 C C . THR A 1 116 ? -7.643 -10.100 3.532 1.00 98.44 116 THR A C 1
ATOM 876 O O . THR A 1 116 ? -6.927 -11.060 3.813 1.00 98.44 116 THR A O 1
ATOM 879 N N . ARG A 1 117 ? -7.283 -9.193 2.628 1.00 98.25 117 ARG A N 1
ATOM 880 C CA . ARG A 1 117 ? -5.980 -9.167 1.964 1.00 98.25 117 ARG A CA 1
ATOM 881 C C . ARG A 1 117 ? -5.003 -8.286 2.738 1.00 98.25 117 ARG A C 1
ATOM 883 O O . ARG A 1 117 ? -5.296 -7.124 3.019 1.00 98.25 117 ARG A O 1
ATOM 890 N N . LEU A 1 118 ? -3.822 -8.824 3.023 1.00 98.44 118 LEU A N 1
ATOM 891 C CA . LEU A 1 118 ? -2.695 -8.067 3.567 1.00 98.44 118 LEU A CA 1
ATOM 892 C C . LEU A 1 118 ? -1.769 -7.637 2.418 1.00 98.44 118 LEU A C 1
ATOM 894 O O . LEU A 1 118 ? -1.503 -8.423 1.512 1.00 98.44 118 LEU A O 1
ATOM 898 N N . ILE A 1 119 ? -1.293 -6.395 2.441 1.00 98.31 119 ILE A N 1
ATOM 899 C CA . ILE A 1 119 ? -0.288 -5.848 1.518 1.00 98.31 119 ILE A CA 1
ATOM 900 C C . ILE A 1 119 ? 0.926 -5.483 2.376 1.00 98.31 119 ILE A C 1
ATOM 902 O O . ILE A 1 119 ? 0.781 -4.695 3.311 1.00 98.31 119 ILE A O 1
ATOM 906 N N . GLY A 1 120 ? 2.096 -6.058 2.099 1.00 96.50 120 GLY A N 1
ATOM 907 C CA . GLY A 1 120 ? 3.195 -6.146 3.068 1.00 96.50 120 GLY A CA 1
ATOM 908 C C . GLY A 1 120 ? 3.156 -7.459 3.871 1.00 96.50 120 GLY A C 1
ATOM 909 O O . GLY A 1 120 ? 2.488 -8.399 3.432 1.00 96.50 120 GLY A O 1
ATOM 910 N N . PRO A 1 121 ? 3.803 -7.548 5.050 1.00 96.94 121 PRO A N 1
ATOM 911 C CA . PRO A 1 121 ? 4.473 -6.470 5.787 1.00 96.94 121 PRO A CA 1
ATOM 912 C C . PRO A 1 121 ? 5.694 -5.866 5.093 1.00 96.94 121 PRO A C 1
ATOM 914 O O . PRO A 1 121 ? 6.082 -6.312 4.015 1.00 96.94 121 PRO A O 1
ATOM 917 N N . ASN A 1 122 ? 6.299 -4.850 5.718 1.00 97.00 122 ASN A N 1
ATOM 918 C CA . ASN A 1 122 ? 7.488 -4.178 5.189 1.00 97.00 122 ASN A CA 1
ATOM 919 C C . ASN A 1 122 ? 7.289 -3.688 3.743 1.00 97.00 122 ASN A C 1
ATOM 921 O O . ASN A 1 122 ? 8.097 -3.949 2.854 1.00 97.00 122 ASN A O 1
ATOM 925 N N . THR A 1 123 ? 6.150 -3.040 3.488 1.00 97.69 123 THR A N 1
ATOM 926 C CA . THR A 1 123 ? 5.830 -2.445 2.186 1.00 97.69 123 THR A CA 1
ATOM 927 C C . THR A 1 123 ? 5.912 -0.925 2.239 1.00 97.69 123 THR A C 1
ATOM 929 O O . THR A 1 123 ? 5.587 -0.299 3.246 1.00 97.69 123 THR A O 1
ATOM 932 N N . ALA A 1 124 ? 6.260 -0.306 1.111 1.00 96.38 124 ALA A N 1
ATOM 933 C CA . ALA A 1 124 ? 6.111 1.135 0.938 1.00 96.38 124 ALA A CA 1
ATOM 934 C C . ALA A 1 124 ? 4.656 1.565 0.647 1.00 96.38 124 ALA A C 1
ATOM 936 O O . ALA A 1 124 ? 4.339 2.757 0.687 1.00 96.38 124 ALA A O 1
ATOM 937 N N . GLY A 1 125 ? 3.768 0.601 0.387 1.00 98.19 125 GLY A N 1
ATOM 938 C CA . GLY A 1 125 ? 2.344 0.797 0.145 1.00 98.19 125 GLY A CA 1
ATOM 939 C C . GLY A 1 125 ? 1.959 0.772 -1.332 1.00 98.19 125 GLY A C 1
ATOM 940 O O . GLY A 1 125 ? 2.612 0.134 -2.157 1.00 98.19 125 GLY A O 1
ATOM 941 N N . ILE A 1 126 ? 0.861 1.450 -1.655 1.00 98.56 126 ILE A N 1
ATOM 942 C CA . ILE A 1 126 ? 0.259 1.471 -2.994 1.00 98.56 126 ILE A CA 1
ATOM 943 C C . ILE A 1 126 ? 0.068 2.906 -3.478 1.00 98.56 126 ILE A C 1
ATOM 945 O O . ILE A 1 126 ? -0.270 3.790 -2.689 1.00 98.56 126 ILE A O 1
ATOM 949 N N . VAL A 1 127 ? 0.255 3.132 -4.778 1.00 98.75 127 VAL A N 1
ATOM 950 C CA . VAL A 1 127 ? 0.064 4.438 -5.424 1.00 98.75 127 VAL A CA 1
ATOM 951 C C . VAL A 1 127 ? -0.744 4.258 -6.697 1.00 98.75 127 VAL A C 1
ATOM 953 O O . VAL A 1 127 ? -0.435 3.404 -7.519 1.00 98.75 127 VAL A O 1
ATOM 956 N N . THR A 1 128 ? -1.737 5.109 -6.902 1.00 98.69 128 THR A N 1
ATOM 957 C CA . THR A 1 128 ? -2.433 5.268 -8.177 1.00 98.69 128 THR A CA 1
ATOM 958 C C . THR A 1 128 ? -2.271 6.735 -8.574 1.00 98.69 128 THR A C 1
ATOM 960 O O . THR A 1 128 ? -2.958 7.597 -8.013 1.00 98.69 128 THR A O 1
ATOM 963 N N . PRO A 1 129 ? -1.287 7.059 -9.439 1.00 98.38 129 PRO A N 1
ATOM 964 C CA . PRO A 1 129 ? -0.871 8.439 -9.674 1.00 98.38 129 PRO A CA 1
ATOM 965 C C . PRO A 1 129 ? -2.020 9.354 -10.095 1.00 98.38 129 PRO A C 1
ATOM 967 O O . PRO A 1 129 ? -2.868 8.982 -10.903 1.00 98.38 129 PRO A O 1
ATOM 970 N N . GLY A 1 130 ? -2.054 10.561 -9.525 1.00 97.12 130 GLY A N 1
ATOM 971 C CA . GLY A 1 130 ? -3.121 11.541 -9.760 1.00 97.12 130 GLY A CA 1
ATOM 972 C C . GLY A 1 130 ? -4.488 11.183 -9.157 1.00 97.12 130 GLY A C 1
ATOM 973 O O . GLY A 1 130 ? -5.421 11.971 -9.298 1.00 97.12 130 GLY A O 1
ATOM 974 N N . ILE A 1 131 ? -4.621 10.029 -8.492 1.00 98.12 131 ILE A N 1
ATOM 975 C CA . ILE A 1 131 ? -5.885 9.544 -7.924 1.00 98.12 131 ILE A CA 1
ATOM 976 C C . ILE A 1 131 ? -5.803 9.450 -6.399 1.00 98.12 131 ILE A C 1
ATOM 978 O O . ILE A 1 131 ? -6.575 10.116 -5.710 1.00 98.12 131 ILE A O 1
ATOM 982 N N . ALA A 1 132 ? -4.920 8.594 -5.879 1.00 98.31 132 ALA A N 1
ATOM 983 C CA . ALA A 1 132 ? -4.774 8.338 -4.449 1.00 98.31 132 ALA A CA 1
ATOM 984 C C . ALA A 1 132 ? -3.503 7.522 -4.161 1.00 98.31 132 ALA A C 1
ATOM 986 O O . ALA A 1 132 ? -2.976 6.825 -5.029 1.00 98.31 132 ALA A O 1
ATOM 987 N N . PHE A 1 133 ? -3.044 7.536 -2.912 1.00 98.69 133 PHE A N 1
ATOM 988 C CA . PHE A 1 133 ? -2.059 6.571 -2.418 1.00 98.69 133 PHE A CA 1
ATOM 989 C C . PHE A 1 133 ? -2.301 6.199 -0.951 1.00 98.69 133 PHE A C 1
ATOM 991 O O . PHE A 1 133 ? -2.922 6.953 -0.200 1.00 98.69 133 PHE A O 1
ATOM 998 N N . ALA A 1 134 ? -1.802 5.033 -0.546 1.00 98.62 134 ALA A N 1
ATOM 999 C CA . ALA A 1 134 ? -1.797 4.590 0.842 1.00 98.62 134 ALA A CA 1
ATOM 1000 C C . ALA A 1 134 ? -0.426 4.001 1.180 1.00 98.62 134 ALA A C 1
ATOM 1002 O O . ALA A 1 134 ? -0.084 2.917 0.708 1.00 98.62 134 ALA A O 1
ATOM 1003 N N . GLY A 1 135 ? 0.363 4.729 1.973 1.00 98.06 135 GLY A N 1
ATOM 1004 C CA . GLY A 1 135 ? 1.707 4.315 2.371 1.00 98.06 135 GLY A CA 1
ATOM 1005 C C . GLY A 1 135 ? 2.690 5.472 2.500 1.00 98.06 135 GLY A C 1
ATOM 1006 O O . GLY A 1 135 ? 2.307 6.568 2.902 1.00 98.06 135 GLY A O 1
ATOM 1007 N N . ILE A 1 136 ? 3.953 5.202 2.165 1.00 98.00 136 ILE A N 1
ATOM 1008 C CA . ILE A 1 136 ? 5.100 6.114 2.333 1.00 98.00 136 ILE A CA 1
ATOM 1009 C C . ILE A 1 136 ? 5.822 6.440 1.020 1.00 98.00 136 ILE A C 1
ATOM 1011 O O . ILE A 1 136 ? 6.937 6.959 1.019 1.00 98.00 136 ILE A O 1
ATOM 1015 N N . MET A 1 137 ? 5.207 6.117 -0.116 1.00 97.81 137 MET A N 1
ATOM 1016 C CA . MET A 1 137 ? 5.756 6.461 -1.425 1.00 97.81 137 MET A CA 1
ATOM 1017 C C . MET A 1 137 ? 5.607 7.966 -1.706 1.00 97.81 137 MET A C 1
ATOM 1019 O O . MET A 1 137 ? 4.599 8.567 -1.320 1.00 97.81 137 MET A O 1
ATOM 1023 N N . PRO A 1 138 ? 6.552 8.593 -2.431 1.00 97.00 138 PRO A N 1
ATOM 1024 C CA . PRO A 1 138 ? 6.501 10.014 -2.773 1.00 97.00 138 PRO A CA 1
ATOM 1025 C C . PRO A 1 138 ? 5.529 10.288 -3.937 1.00 97.00 138 PRO A C 1
ATOM 1027 O O . PRO A 1 138 ? 5.912 10.866 -4.951 1.00 97.00 138 PRO A O 1
ATOM 1030 N N . ALA A 1 139 ? 4.264 9.874 -3.805 1.00 96.94 139 ALA A N 1
ATOM 1031 C CA . ALA A 1 139 ? 3.223 9.998 -4.835 1.00 96.94 139 ALA A CA 1
ATOM 1032 C C . ALA A 1 139 ? 2.978 11.447 -5.304 1.00 96.94 139 ALA A C 1
ATOM 1034 O O . ALA A 1 139 ? 2.503 11.674 -6.411 1.00 96.94 139 ALA A O 1
ATOM 1035 N N . PHE A 1 140 ? 3.335 12.424 -4.468 1.00 96.25 140 PHE A N 1
ATOM 1036 C CA . PHE A 1 140 ? 3.281 13.857 -4.761 1.00 96.25 140 PHE A CA 1
ATOM 1037 C C . PHE A 1 140 ? 4.410 14.354 -5.680 1.00 96.25 140 PHE A C 1
ATOM 1039 O O . PHE A 1 140 ? 4.388 15.514 -6.088 1.00 96.25 140 PHE A O 1
ATOM 1046 N N . ASN A 1 141 ? 5.426 13.535 -5.974 1.00 97.94 141 ASN A N 1
ATOM 1047 C CA . ASN A 1 141 ? 6.558 13.936 -6.803 1.00 97.94 141 ASN A CA 1
ATOM 1048 C C . ASN A 1 141 ? 6.334 13.529 -8.274 1.00 97.94 141 ASN A C 1
ATOM 1050 O O . ASN A 1 141 ? 6.483 12.347 -8.598 1.00 97.94 141 ASN A O 1
ATOM 1054 N N . PRO A 1 142 ? 6.081 14.484 -9.191 1.00 97.06 142 PRO A N 1
ATOM 1055 C CA . PRO A 1 142 ? 5.793 14.183 -10.593 1.00 97.06 142 PRO A CA 1
ATOM 1056 C C . PRO A 1 142 ? 7.008 13.670 -11.375 1.00 97.06 142 PRO A C 1
ATOM 1058 O O . PRO A 1 142 ? 6.859 13.211 -12.500 1.00 97.06 142 PRO A O 1
ATOM 1061 N N . ARG A 1 143 ? 8.224 13.737 -10.816 1.00 98.00 143 ARG A N 1
ATOM 1062 C CA . ARG A 1 143 ? 9.401 13.086 -11.417 1.00 98.00 143 ARG A CA 1
ATOM 1063 C C . ARG A 1 143 ? 9.424 11.579 -11.169 1.00 98.00 143 ARG A C 1
ATOM 1065 O O . ARG A 1 143 ? 10.167 10.877 -11.835 1.00 98.00 143 ARG A O 1
ATOM 1072 N N . VAL A 1 144 ? 8.654 11.105 -10.191 1.00 98.44 144 VAL A N 1
ATOM 1073 C CA . VAL A 1 144 ? 8.574 9.690 -9.812 1.00 98.44 144 VAL A CA 1
ATOM 1074 C C . VAL A 1 144 ? 7.247 9.099 -10.267 1.00 98.44 144 VAL A C 1
ATOM 1076 O O . VAL A 1 144 ? 7.233 8.034 -10.872 1.00 98.44 144 VAL A O 1
ATOM 1079 N N . PHE A 1 145 ? 6.139 9.785 -9.981 1.00 98.56 145 PHE A N 1
ATOM 1080 C CA . PHE A 1 145 ? 4.796 9.298 -10.262 1.00 98.56 145 PHE A CA 1
ATOM 1081 C C . PHE A 1 145 ? 4.045 10.240 -11.191 1.00 98.56 145 PHE A C 1
ATOM 1083 O O . PHE A 1 145 ? 3.775 11.386 -10.838 1.00 98.56 145 PHE A O 1
ATOM 1090 N N . GLN A 1 146 ? 3.645 9.726 -12.352 1.00 98.44 146 GLN A N 1
ATOM 1091 C CA . GLN A 1 146 ? 2.699 10.389 -13.248 1.00 98.44 146 GLN A CA 1
ATOM 1092 C C . GLN A 1 146 ? 1.628 9.397 -13.695 1.00 98.44 146 GLN A C 1
ATOM 1094 O O . GLN A 1 146 ? 1.939 8.211 -13.826 1.00 98.44 146 GLN A O 1
ATOM 1099 N N . PRO A 1 147 ? 0.382 9.844 -13.934 1.00 98.50 147 PRO A N 1
ATOM 1100 C CA . PRO A 1 147 ? -0.632 8.989 -14.537 1.00 98.50 147 PRO A CA 1
ATOM 1101 C C . PRO A 1 147 ? -0.142 8.420 -15.871 1.00 98.50 147 PRO A C 1
ATOM 1103 O O . PRO A 1 147 ? 0.373 9.151 -16.714 1.00 98.50 147 PRO A O 1
ATOM 1106 N N . GLY A 1 148 ? -0.314 7.118 -16.066 1.00 98.31 148 GLY A N 1
ATOM 1107 C CA . GLY A 1 148 ? 0.010 6.450 -17.319 1.00 98.31 148 GLY A CA 1
ATOM 1108 C C . GLY A 1 148 ? -0.507 5.021 -17.343 1.00 98.31 148 GLY A C 1
ATOM 1109 O O . GLY A 1 148 ? -1.543 4.720 -16.752 1.00 98.31 148 GLY A O 1
ATOM 1110 N N . ASP A 1 149 ? 0.207 4.148 -18.043 1.00 98.50 149 ASP A N 1
ATOM 1111 C CA . ASP A 1 149 ? -0.273 2.822 -18.425 1.00 98.50 149 ASP A CA 1
ATOM 1112 C C . ASP A 1 149 ? 0.674 1.676 -18.031 1.00 98.50 149 ASP A C 1
ATOM 1114 O O . ASP A 1 149 ? 0.497 0.537 -18.468 1.00 98.50 149 ASP A O 1
ATOM 1118 N N . VAL A 1 150 ? 1.676 1.950 -17.195 1.00 98.81 150 VAL A N 1
ATOM 1119 C CA . VAL A 1 150 ? 2.609 0.935 -16.690 1.00 98.81 150 VAL A CA 1
ATOM 1120 C C . VAL A 1 150 ? 2.236 0.517 -15.269 1.00 98.81 150 VAL A C 1
ATOM 1122 O O . VAL A 1 150 ? 2.291 1.321 -14.341 1.00 98.81 150 VAL A O 1
ATOM 1125 N N . GLY A 1 151 ? 1.895 -0.752 -15.075 1.00 98.75 151 GLY A N 1
ATOM 1126 C CA . GLY A 1 151 ? 1.750 -1.332 -13.743 1.00 98.75 151 GLY A CA 1
ATOM 1127 C C . GLY A 1 151 ? 3.123 -1.657 -13.170 1.00 98.75 151 GLY A C 1
ATOM 1128 O O . GLY A 1 151 ? 3.915 -2.311 -13.842 1.00 98.75 151 GLY A O 1
ATOM 1129 N N . VAL A 1 152 ? 3.430 -1.218 -11.952 1.00 98.81 152 VAL A N 1
ATOM 1130 C CA . VAL A 1 152 ? 4.716 -1.516 -11.301 1.00 98.81 152 VAL A CA 1
ATOM 1131 C C . VAL A 1 152 ? 4.470 -2.305 -10.022 1.00 98.81 152 VAL A C 1
ATOM 1133 O O . VAL A 1 152 ? 3.789 -1.826 -9.118 1.00 98.81 152 VAL A O 1
ATOM 1136 N N . VAL A 1 153 ? 5.046 -3.500 -9.920 1.00 98.50 153 VAL A N 1
ATOM 1137 C CA . VAL A 1 153 ? 5.112 -4.267 -8.670 1.00 98.50 153 VAL A CA 1
ATOM 1138 C C . VAL A 1 153 ? 6.548 -4.300 -8.168 1.00 98.50 153 VAL A C 1
ATOM 1140 O O . VAL A 1 153 ? 7.474 -4.521 -8.947 1.00 98.50 153 VAL A O 1
ATOM 1143 N N . SER A 1 154 ? 6.746 -4.071 -6.869 1.00 97.75 154 SER A N 1
ATOM 1144 C CA . SER A 1 154 ? 8.083 -4.059 -6.276 1.00 97.75 154 SER A CA 1
ATOM 1145 C C . SER A 1 154 ? 8.121 -4.653 -4.876 1.00 97.75 154 SER A C 1
ATOM 1147 O O . SER A 1 154 ? 7.266 -4.350 -4.042 1.00 97.75 154 SER A O 1
ATOM 1149 N N . ARG A 1 155 ? 9.165 -5.434 -4.582 1.00 95.06 155 ARG A N 1
ATOM 1150 C CA . ARG A 1 155 ? 9.519 -5.806 -3.199 1.00 95.06 155 ARG A CA 1
ATOM 1151 C C . ARG A 1 155 ? 10.107 -4.617 -2.436 1.00 95.06 155 ARG A C 1
ATOM 1153 O O . ARG A 1 155 ? 9.764 -4.385 -1.283 1.00 95.06 155 ARG A O 1
ATOM 1160 N N . SER A 1 156 ? 10.941 -3.823 -3.110 1.00 94.12 156 SER A N 1
ATOM 1161 C CA . SER A 1 156 ? 11.673 -2.688 -2.537 1.00 94.12 156 SER A CA 1
ATOM 1162 C C . SER A 1 156 ? 10.979 -1.346 -2.786 1.00 94.12 156 SER A C 1
ATOM 1164 O O . SER A 1 156 ? 10.657 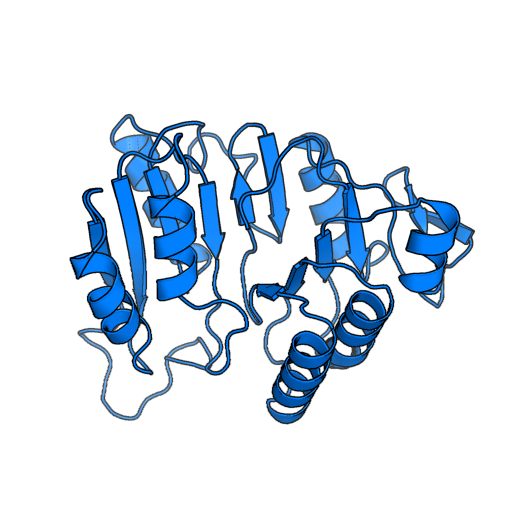-0.996 -3.925 1.00 94.12 156 SER A O 1
ATOM 1166 N N . GLY A 1 157 ? 10.814 -0.533 -1.740 1.00 94.69 157 GLY A N 1
ATOM 1167 C CA . GLY A 1 157 ? 10.277 0.825 -1.876 1.00 94.69 157 GLY A CA 1
ATOM 1168 C C . GLY A 1 157 ? 11.205 1.776 -2.641 1.00 94.69 157 GLY A C 1
ATOM 1169 O O . GLY A 1 157 ? 10.765 2.492 -3.542 1.00 94.69 157 GLY A O 1
ATOM 1170 N N . SER A 1 158 ? 12.502 1.775 -2.321 1.00 94.50 158 SER A N 1
ATOM 1171 C CA . SER A 1 158 ? 13.484 2.691 -2.922 1.00 94.50 158 SER A CA 1
ATOM 1172 C C . SER A 1 158 ? 13.820 2.320 -4.366 1.00 94.50 158 SER A C 1
ATOM 1174 O O . SER A 1 158 ? 13.813 3.186 -5.239 1.00 94.50 158 SER A O 1
ATOM 1176 N N . LEU A 1 159 ? 14.041 1.035 -4.648 1.00 95.69 159 LEU A N 1
ATOM 1177 C CA . LEU A 1 159 ? 14.281 0.569 -6.013 1.00 95.69 159 LEU A CA 1
ATOM 1178 C C . LEU A 1 159 ? 13.010 0.687 -6.867 1.00 95.69 159 LEU A C 1
ATOM 1180 O O . LEU A 1 159 ? 13.086 1.090 -8.023 1.00 95.69 159 LEU A O 1
ATOM 1184 N N . GLY A 1 160 ? 11.837 0.433 -6.278 1.00 97.50 160 GLY A N 1
ATOM 1185 C CA . GLY A 1 160 ? 10.551 0.703 -6.920 1.00 97.50 160 GLY A CA 1
ATOM 1186 C C . GLY A 1 160 ? 10.383 2.182 -7.285 1.00 97.50 160 GLY A C 1
ATOM 1187 O O . GLY A 1 160 ? 9.986 2.496 -8.401 1.00 97.50 160 GLY A O 1
ATOM 1188 N N . THR A 1 161 ? 10.770 3.093 -6.385 1.00 97.69 161 THR A N 1
ATOM 1189 C CA . THR A 1 161 ? 10.794 4.546 -6.646 1.00 97.69 161 THR A CA 1
ATOM 1190 C C . THR A 1 161 ? 11.705 4.888 -7.826 1.00 97.69 161 THR A C 1
ATOM 1192 O O . THR A 1 161 ? 11.306 5.663 -8.693 1.00 97.69 161 THR A O 1
ATOM 1195 N N . LEU A 1 162 ? 12.905 4.300 -7.888 1.00 97.81 162 LEU A N 1
ATOM 1196 C CA . LEU A 1 162 ? 13.832 4.509 -9.001 1.00 97.81 162 LEU A CA 1
ATOM 1197 C C . LEU A 1 162 ? 13.232 4.028 -10.327 1.00 97.81 162 LEU A C 1
ATOM 1199 O O . LEU A 1 162 ? 13.244 4.762 -11.305 1.00 97.81 162 LEU A O 1
ATOM 1203 N N . VAL A 1 163 ? 12.639 2.835 -10.353 1.00 98.25 163 VAL A N 1
ATOM 1204 C CA . VAL A 1 163 ? 11.997 2.303 -11.563 1.00 98.25 163 VAL A CA 1
ATOM 1205 C C . VAL A 1 163 ? 10.816 3.170 -12.002 1.00 98.25 163 VAL A C 1
ATOM 1207 O O . VAL A 1 163 ? 10.657 3.424 -13.194 1.00 98.25 163 VAL A O 1
ATOM 1210 N N . CYS A 1 164 ? 10.012 3.688 -11.070 1.00 98.62 164 CYS A N 1
ATOM 1211 C CA . CYS A 1 164 ? 8.954 4.641 -11.406 1.00 98.62 164 CYS A CA 1
ATOM 1212 C C . CYS A 1 164 ? 9.519 5.940 -12.013 1.00 98.62 164 CYS A C 1
ATOM 1214 O O . CYS A 1 164 ? 8.982 6.425 -13.010 1.00 98.62 164 CYS A O 1
ATOM 1216 N N . LEU A 1 165 ? 10.632 6.455 -11.483 1.00 98.50 165 LEU A N 1
ATOM 1217 C CA . LEU A 1 165 ? 11.342 7.600 -12.060 1.00 98.50 165 LEU A CA 1
ATOM 1218 C C . LEU A 1 165 ? 11.857 7.315 -13.477 1.00 98.50 165 LEU A C 1
ATOM 1220 O O . LEU A 1 165 ? 11.728 8.175 -14.347 1.00 98.50 165 LEU A O 1
ATOM 1224 N N . GLU A 1 166 ? 12.402 6.126 -13.735 1.00 98.38 166 GLU A N 1
ATOM 1225 C CA . GLU A 1 166 ? 12.866 5.735 -15.074 1.00 98.38 166 GLU A CA 1
ATOM 1226 C C . GLU A 1 166 ? 11.702 5.619 -16.067 1.00 98.38 166 GLU A C 1
ATOM 1228 O O . GLU A 1 166 ? 11.792 6.102 -17.194 1.00 98.38 166 GLU A O 1
ATOM 1233 N N . VAL A 1 167 ? 10.563 5.063 -15.638 1.00 98.38 167 VAL A N 1
ATOM 1234 C CA . VAL A 1 167 ? 9.336 5.011 -16.453 1.00 98.38 167 VAL A CA 1
ATOM 1235 C C . VAL A 1 167 ? 8.871 6.420 -16.837 1.00 98.38 167 VAL A C 1
ATOM 1237 O O . VAL A 1 167 ? 8.523 6.650 -17.996 1.00 98.38 167 VAL A O 1
ATOM 1240 N N . VAL A 1 168 ? 8.902 7.368 -15.893 1.00 98.62 168 VAL A N 1
ATOM 1241 C CA . VAL A 1 168 ? 8.567 8.777 -16.162 1.00 98.62 168 VAL A CA 1
ATOM 1242 C C . VAL A 1 168 ? 9.587 9.433 -17.088 1.00 98.62 168 VAL A C 1
ATOM 1244 O O . VAL A 1 168 ? 9.209 10.103 -18.048 1.00 98.62 168 VAL A O 1
ATOM 1247 N N . SER A 1 169 ? 10.878 9.208 -16.850 1.00 98.25 169 SER A N 1
ATOM 1248 C CA . SER A 1 169 ? 11.968 9.745 -17.677 1.00 98.25 169 SER A CA 1
ATOM 1249 C C . SER A 1 169 ? 11.920 9.231 -19.119 1.00 98.25 169 SER A C 1
ATOM 1251 O O . SER A 1 169 ? 12.274 9.959 -20.043 1.00 98.25 169 SER A O 1
ATOM 1253 N N . ALA A 1 170 ? 11.408 8.016 -19.328 1.00 97.88 170 ALA A N 1
ATOM 1254 C CA . ALA A 1 170 ? 11.154 7.434 -20.644 1.00 97.88 170 ALA A CA 1
ATOM 1255 C C . ALA A 1 170 ? 9.876 7.968 -21.332 1.00 97.88 170 ALA A C 1
ATOM 1257 O O . ALA A 1 170 ? 9.487 7.460 -22.384 1.00 97.88 170 ALA A O 1
ATOM 1258 N N . GLY A 1 171 ? 9.203 8.971 -20.756 1.00 97.88 171 GLY A N 1
ATOM 1259 C CA . GLY A 1 171 ? 8.006 9.593 -21.326 1.00 97.88 171 GLY A CA 1
ATOM 1260 C C . GLY A 1 171 ? 6.710 8.812 -21.096 1.00 97.88 171 GLY A C 1
ATOM 1261 O O . GLY A 1 171 ? 5.732 9.038 -21.808 1.00 97.88 171 GLY A O 1
ATOM 1262 N N . ARG A 1 172 ? 6.686 7.888 -20.127 1.00 98.06 172 ARG A N 1
ATOM 1263 C CA . ARG A 1 172 ? 5.483 7.141 -19.723 1.00 98.06 172 ARG A CA 1
ATOM 1264 C C . ARG A 1 172 ? 5.066 7.504 -18.294 1.00 98.06 172 ARG A C 1
ATOM 1266 O O . ARG A 1 172 ? 5.632 8.388 -17.666 1.00 98.06 172 ARG A O 1
ATOM 1273 N N . GLY A 1 173 ? 4.053 6.824 -17.772 1.00 98.44 173 GLY A N 1
ATOM 1274 C CA . GLY A 1 173 ? 3.589 6.969 -16.393 1.00 98.44 173 GLY A CA 1
ATOM 1275 C C . GLY A 1 173 ? 3.062 5.644 -15.861 1.00 98.44 173 GLY A C 1
ATOM 1276 O O . GLY A 1 173 ? 2.973 4.660 -16.600 1.00 98.44 173 GLY A O 1
ATOM 1277 N N . GLN A 1 174 ? 2.702 5.609 -14.582 1.00 98.75 174 GLN A N 1
ATOM 1278 C CA . GLN A 1 174 ? 2.195 4.402 -13.945 1.00 98.75 174 GLN A CA 1
ATOM 1279 C C . GLN A 1 174 ? 0.667 4.381 -13.931 1.00 98.75 174 GLN A C 1
ATOM 1281 O O . GLN A 1 174 ? 0.024 5.381 -13.607 1.00 98.75 174 GLN A O 1
ATOM 1286 N N . SER A 1 175 ? 0.085 3.221 -14.230 1.00 98.62 175 SER A N 1
ATOM 1287 C CA . SER A 1 175 ? -1.336 2.957 -13.981 1.00 98.62 175 SER A CA 1
ATOM 1288 C C . SER A 1 175 ? -1.573 2.788 -12.479 1.00 98.62 175 SER A C 1
ATOM 1290 O O . SER A 1 175 ? -2.451 3.426 -11.900 1.00 98.62 175 SER A O 1
ATOM 1292 N N . ALA A 1 176 ? -0.731 1.981 -11.828 1.00 98.69 176 ALA A N 1
ATOM 1293 C CA . ALA A 1 176 ? -0.553 1.940 -10.385 1.00 98.69 176 ALA A CA 1
ATOM 1294 C C . ALA A 1 176 ? 0.809 1.329 -10.009 1.00 98.69 176 ALA A C 1
ATOM 1296 O O . ALA A 1 176 ? 1.436 0.613 -10.789 1.00 98.69 176 ALA A O 1
ATOM 1297 N N . PHE A 1 177 ? 1.242 1.596 -8.782 1.00 98.75 177 PHE A N 1
ATOM 1298 C CA . PHE A 1 177 ? 2.373 0.960 -8.119 1.00 98.75 177 PHE A CA 1
ATOM 1299 C C . PHE A 1 177 ? 1.878 0.147 -6.922 1.00 98.75 177 PHE A C 1
ATOM 1301 O O . PHE A 1 177 ? 1.085 0.645 -6.118 1.00 98.75 177 PHE A O 1
ATOM 1308 N N . VAL A 1 178 ? 2.382 -1.078 -6.784 1.00 98.50 178 VAL A N 1
ATOM 1309 C CA . VAL A 1 178 ? 2.107 -1.973 -5.658 1.00 98.50 178 VAL A CA 1
ATOM 1310 C C . VAL A 1 178 ? 3.423 -2.431 -5.039 1.00 98.50 178 VAL A C 1
ATOM 1312 O O . VAL A 1 178 ? 4.157 -3.231 -5.618 1.00 98.50 178 VAL A O 1
ATOM 1315 N N . GLY A 1 179 ? 3.707 -1.949 -3.830 1.00 98.00 179 GLY A N 1
ATOM 1316 C CA . GLY A 1 179 ? 4.741 -2.524 -2.982 1.00 98.00 179 GLY A CA 1
ATOM 1317 C C . GLY A 1 179 ? 4.224 -3.808 -2.332 1.00 98.00 179 GLY A C 1
ATOM 1318 O O . GLY A 1 179 ? 3.296 -3.748 -1.524 1.00 98.00 179 GLY A O 1
ATOM 1319 N N . VAL A 1 180 ? 4.804 -4.963 -2.650 1.00 97.06 180 VAL A N 1
ATOM 1320 C CA . VAL A 1 180 ? 4.413 -6.242 -2.019 1.00 97.06 180 VAL A CA 1
ATOM 1321 C C . VAL A 1 180 ? 5.104 -6.457 -0.677 1.00 97.06 180 VAL A C 1
ATOM 1323 O O . VAL A 1 180 ? 4.495 -7.011 0.233 1.00 97.06 180 VAL A O 1
ATOM 1326 N N . GLY A 1 181 ? 6.317 -5.919 -0.537 1.00 95.00 181 GLY A N 1
ATOM 1327 C CA . GLY A 1 181 ? 7.121 -5.934 0.680 1.00 95.00 181 GLY A CA 1
ATOM 1328 C C . GLY A 1 181 ? 8.388 -6.786 0.586 1.00 95.00 181 GLY A C 1
ATOM 1329 O O . GLY A 1 181 ? 8.537 -7.613 -0.315 1.00 95.00 181 GLY A O 1
ATOM 1330 N N . GLY A 1 182 ? 9.322 -6.540 1.508 1.00 90.69 182 GLY A N 1
ATOM 1331 C CA . GLY A 1 182 ? 10.632 -7.208 1.570 1.00 90.69 182 GLY A CA 1
ATOM 1332 C C . GLY A 1 182 ? 10.722 -8.375 2.563 1.00 90.69 182 GLY A C 1
ATOM 1333 O O . GLY A 1 182 ? 11.772 -9.013 2.674 1.00 90.69 182 GLY A O 1
ATOM 1334 N N . ASP A 1 183 ? 9.653 -8.653 3.308 1.00 90.25 183 ASP A N 1
ATOM 1335 C CA . ASP A 1 183 ? 9.634 -9.711 4.319 1.00 90.25 183 ASP A CA 1
ATOM 1336 C C . ASP A 1 183 ? 9.471 -11.115 3.699 1.00 90.25 183 ASP A C 1
ATOM 1338 O O . ASP A 1 183 ? 8.910 -11.257 2.615 1.00 90.25 183 ASP A O 1
ATOM 1342 N N . PRO A 1 184 ? 9.938 -12.188 4.369 1.00 85.19 184 PRO A N 1
ATOM 1343 C CA . PRO A 1 184 ? 9.859 -13.552 3.831 1.00 85.19 184 PRO A CA 1
ATOM 1344 C C . PRO A 1 184 ? 8.431 -14.123 3.803 1.00 85.19 184 PRO A C 1
ATOM 1346 O O . PRO A 1 184 ? 8.177 -15.104 3.112 1.00 85.19 184 PRO A O 1
ATOM 1349 N N . MET A 1 185 ? 7.502 -13.545 4.571 1.00 90.00 185 MET A N 1
ATOM 1350 C CA . MET A 1 185 ? 6.090 -13.938 4.611 1.00 90.00 185 MET A CA 1
ATOM 1351 C C . MET A 1 185 ? 5.230 -12.736 4.231 1.00 90.00 185 MET A C 1
ATOM 1353 O O . MET A 1 185 ? 4.904 -11.909 5.082 1.00 90.00 185 MET A O 1
ATOM 1357 N N . LEU A 1 186 ? 4.901 -12.638 2.943 1.00 91.31 186 LEU A N 1
ATOM 1358 C CA . LEU A 1 186 ? 4.085 -11.557 2.396 1.00 91.31 186 LEU A CA 1
ATOM 1359 C C . LEU A 1 186 ? 2.613 -11.945 2.318 1.00 91.31 186 LEU A C 1
ATOM 1361 O O . LEU A 1 186 ? 2.264 -13.063 1.945 1.00 91.31 186 LEU A O 1
ATOM 1365 N N . GLY A 1 187 ? 1.752 -10.970 2.595 1.00 92.25 187 GLY A N 1
ATOM 1366 C CA . GLY A 1 187 ? 0.308 -11.040 2.417 1.00 92.25 187 GLY A CA 1
ATOM 1367 C C . GLY A 1 187 ? -0.141 -11.102 0.964 1.00 92.25 187 GLY A C 1
ATOM 1368 O O . GLY A 1 187 ? -1.037 -11.871 0.632 1.00 92.25 187 GLY A O 1
ATOM 1369 N N . THR A 1 188 ? 0.475 -10.273 0.124 1.00 94.44 188 THR A N 1
ATOM 1370 C CA . THR A 1 188 ? 0.227 -10.199 -1.316 1.00 94.44 188 THR A CA 1
ATOM 1371 C C . THR A 1 188 ? 1.513 -10.571 -2.031 1.00 94.44 188 THR A C 1
ATOM 1373 O O . THR A 1 188 ? 2.553 -9.982 -1.744 1.00 94.44 188 THR A O 1
ATOM 1376 N N . THR A 1 189 ? 1.444 -11.510 -2.971 1.00 95.50 189 THR A N 1
ATOM 1377 C CA . THR A 1 189 ? 2.622 -11.950 -3.733 1.00 95.50 189 THR A CA 1
ATOM 1378 C C . THR A 1 189 ? 2.815 -11.140 -5.015 1.00 95.50 189 THR A C 1
ATOM 1380 O O . THR A 1 189 ? 1.895 -10.484 -5.514 1.00 95.50 189 THR A O 1
ATOM 1383 N N . THR A 1 190 ? 4.015 -11.219 -5.596 1.00 96.56 190 THR A N 1
ATOM 1384 C CA . THR A 1 190 ? 4.300 -10.662 -6.927 1.00 96.56 190 THR A CA 1
ATOM 1385 C C . THR A 1 190 ? 3.346 -11.226 -7.982 1.00 96.56 190 THR A C 1
ATOM 1387 O O . THR A 1 190 ? 2.813 -10.466 -8.787 1.00 96.56 190 THR A O 1
ATOM 1390 N N . ALA A 1 191 ? 3.065 -12.533 -7.934 1.00 97.12 191 ALA A N 1
ATOM 1391 C CA . ALA A 1 191 ? 2.129 -13.202 -8.833 1.00 97.12 191 ALA A CA 1
ATOM 1392 C C . ALA A 1 191 ? 0.716 -12.588 -8.763 1.00 97.12 191 ALA A C 1
ATOM 1394 O O . ALA A 1 191 ? 0.143 -12.221 -9.787 1.00 97.12 191 ALA A O 1
ATOM 1395 N N . GLU A 1 192 ? 0.180 -12.374 -7.559 1.00 97.12 192 GLU A N 1
ATOM 1396 C CA . GLU A 1 192 ? -1.143 -11.759 -7.387 1.00 97.12 192 GLU A CA 1
ATOM 1397 C C . GLU A 1 192 ? -1.186 -10.300 -7.865 1.00 97.12 192 GLU A C 1
ATOM 1399 O O . GLU A 1 192 ? -2.192 -9.847 -8.420 1.00 97.12 192 GLU A O 1
ATOM 1404 N N . ALA A 1 193 ? -0.107 -9.542 -7.659 1.00 97.44 193 ALA A N 1
ATOM 1405 C CA . ALA A 1 193 ? -0.008 -8.181 -8.175 1.00 97.44 193 ALA A CA 1
ATOM 1406 C C . ALA A 1 193 ? 0.014 -8.164 -9.714 1.00 97.44 193 ALA A C 1
ATOM 1408 O O . ALA A 1 193 ? -0.687 -7.352 -10.324 1.00 97.44 193 ALA A O 1
ATOM 1409 N N . VAL A 1 194 ? 0.746 -9.093 -10.342 1.00 98.19 194 VAL A N 1
ATOM 1410 C CA . VAL A 1 194 ? 0.743 -9.289 -11.800 1.00 98.19 194 VAL A CA 1
ATOM 1411 C C . VAL A 1 194 ? -0.665 -9.603 -12.300 1.00 98.19 194 VAL A C 1
ATOM 1413 O O . VAL A 1 194 ? -1.110 -8.973 -13.256 1.00 98.19 194 VAL A O 1
ATOM 1416 N N . GLU A 1 195 ? -1.414 -10.493 -11.641 1.00 97.75 195 GLU A N 1
ATOM 1417 C CA . GLU A 1 195 ? -2.800 -10.780 -12.032 1.00 97.75 195 GLU A CA 1
ATOM 1418 C C . GLU A 1 195 ? -3.710 -9.549 -11.957 1.00 97.75 195 GLU A C 1
ATOM 1420 O O . GLU A 1 195 ? -4.568 -9.350 -12.823 1.00 97.75 195 GLU A O 1
ATOM 1425 N N . VAL A 1 196 ? -3.550 -8.719 -10.922 1.00 97.31 196 VAL A N 1
ATOM 1426 C CA . VAL A 1 196 ? -4.315 -7.473 -10.796 1.00 97.31 196 VAL A CA 1
ATOM 1427 C C . VAL A 1 196 ? -4.008 -6.534 -11.956 1.00 97.31 196 VAL A C 1
ATOM 1429 O O . VAL A 1 196 ? -4.936 -6.000 -12.566 1.00 97.31 196 VAL A O 1
ATOM 1432 N N . PHE A 1 197 ? -2.736 -6.373 -12.311 1.00 98.50 197 PHE A N 1
ATOM 1433 C CA . PHE A 1 197 ? -2.344 -5.554 -13.453 1.00 98.50 197 PHE A CA 1
ATOM 1434 C C . PHE A 1 197 ? -2.774 -6.151 -14.794 1.00 98.50 197 PHE A C 1
ATOM 1436 O O . PHE A 1 197 ? -3.184 -5.409 -15.685 1.00 98.50 197 PHE A O 1
ATOM 1443 N N . ALA A 1 198 ? -2.759 -7.475 -14.944 1.00 97.81 198 ALA A N 1
ATOM 1444 C CA . ALA A 1 198 ? -3.258 -8.158 -16.134 1.00 97.81 198 ALA A CA 1
ATOM 1445 C C . ALA A 1 198 ? -4.750 -7.861 -16.369 1.00 97.81 198 ALA A C 1
ATOM 1447 O O . ALA A 1 198 ? -5.160 -7.615 -17.502 1.00 97.81 198 ALA A O 1
ATOM 1448 N N . LYS A 1 199 ? -5.546 -7.778 -15.295 1.00 97.31 199 LYS A N 1
ATOM 1449 C CA . LYS A 1 199 ? -6.992 -7.494 -15.348 1.00 97.31 199 LYS A CA 1
ATOM 1450 C C . LYS A 1 199 ? -7.330 -5.997 -15.448 1.00 97.31 199 LYS A C 1
ATOM 1452 O O . LYS A 1 199 ? -8.420 -5.648 -15.899 1.00 97.31 199 LYS A O 1
ATOM 1457 N N . ASP A 1 200 ? -6.427 -5.100 -15.050 1.00 97.88 200 ASP A N 1
ATOM 1458 C CA . ASP A 1 200 ? -6.667 -3.651 -15.074 1.00 97.88 200 ASP A CA 1
ATOM 1459 C C . ASP A 1 200 ? -6.603 -3.065 -16.490 1.00 97.88 200 ASP A C 1
ATOM 1461 O O . ASP A 1 200 ? -5.558 -3.066 -17.135 1.00 97.88 200 ASP A O 1
ATOM 1465 N N . LYS A 1 201 ? -7.710 -2.492 -16.965 1.00 97.19 201 LYS A N 1
ATOM 1466 C CA . LYS A 1 201 ? -7.816 -1.944 -18.327 1.00 97.19 201 LYS A CA 1
ATOM 1467 C C . LYS A 1 201 ? -6.932 -0.717 -18.583 1.00 97.19 201 LYS A C 1
ATOM 1469 O O . LYS A 1 201 ? -6.703 -0.397 -19.741 1.00 97.19 201 LYS A O 1
ATOM 1474 N N . ARG A 1 202 ? -6.458 -0.025 -17.538 1.00 97.25 202 ARG A N 1
ATOM 1475 C CA . ARG A 1 202 ? -5.521 1.107 -17.686 1.00 97.25 202 ARG A CA 1
ATOM 1476 C C . ARG A 1 202 ? -4.076 0.653 -17.858 1.00 97.25 202 ARG A C 1
ATOM 1478 O O . ARG A 1 202 ? -3.243 1.441 -18.282 1.00 97.25 202 ARG A O 1
ATOM 1485 N N . THR A 1 203 ? -3.771 -0.591 -17.505 1.00 98.69 203 THR A N 1
ATOM 1486 C CA . THR A 1 203 ? -2.417 -1.129 -17.586 1.00 98.69 203 THR A CA 1
ATOM 1487 C C . THR A 1 203 ? -2.182 -1.765 -18.953 1.00 98.69 203 THR A C 1
ATOM 1489 O O . THR A 1 203 ? -2.879 -2.711 -19.310 1.00 98.69 203 THR A O 1
ATOM 1492 N N . ASN A 1 204 ? -1.167 -1.299 -19.676 1.00 98.50 204 ASN A N 1
ATOM 1493 C CA . ASN A 1 204 ? -0.723 -1.825 -20.970 1.00 98.50 204 ASN A CA 1
ATOM 1494 C C . ASN A 1 204 ? 0.594 -2.606 -20.878 1.00 98.50 204 ASN A C 1
ATOM 1496 O O . ASN A 1 204 ? 0.881 -3.414 -21.753 1.00 98.50 204 ASN A O 1
ATOM 1500 N N . ALA A 1 205 ? 1.407 -2.368 -19.848 1.00 98.56 205 ALA A N 1
ATOM 1501 C CA . ALA A 1 205 ? 2.653 -3.093 -19.599 1.00 98.56 205 ALA A CA 1
ATOM 1502 C C . ALA A 1 205 ? 2.880 -3.254 -18.095 1.00 98.56 205 ALA A C 1
ATOM 1504 O O . ALA A 1 205 ? 2.407 -2.429 -17.313 1.00 98.56 205 ALA A O 1
ATOM 1505 N N . ILE A 1 206 ? 3.612 -4.291 -17.692 1.00 98.75 206 ILE A N 1
ATOM 1506 C CA . ILE A 1 206 ? 3.896 -4.586 -16.284 1.00 98.75 206 ILE A CA 1
ATOM 1507 C C . ILE A 1 206 ? 5.407 -4.579 -16.063 1.00 98.75 206 ILE A C 1
ATOM 1509 O O . ILE A 1 206 ? 6.156 -5.179 -16.830 1.00 98.75 206 ILE A O 1
ATOM 1513 N N . VAL A 1 207 ? 5.860 -3.917 -15.004 1.00 98.69 207 VAL A N 1
ATOM 1514 C CA . VAL A 1 207 ? 7.247 -3.961 -14.541 1.00 98.69 207 VAL A CA 1
ATOM 1515 C C . VAL A 1 207 ? 7.302 -4.657 -13.190 1.00 98.69 207 VAL A C 1
ATOM 1517 O O . VAL A 1 207 ? 6.593 -4.275 -12.258 1.00 98.69 207 VAL A O 1
ATOM 1520 N N . ILE A 1 208 ? 8.163 -5.664 -13.090 1.00 98.50 208 ILE A N 1
ATOM 1521 C CA . ILE A 1 208 ? 8.447 -6.404 -11.864 1.00 98.50 208 ILE A CA 1
ATOM 1522 C C . ILE A 1 208 ? 9.823 -5.998 -11.355 1.00 98.50 208 ILE A C 1
ATOM 1524 O O . ILE A 1 208 ? 10.823 -6.117 -12.061 1.00 98.50 208 ILE A O 1
ATOM 1528 N N . VAL A 1 209 ? 9.867 -5.546 -10.108 1.00 97.88 209 VAL A N 1
ATOM 1529 C CA . VAL A 1 209 ? 11.096 -5.219 -9.389 1.00 97.88 209 VAL A CA 1
ATOM 1530 C C . VAL A 1 209 ? 11.254 -6.218 -8.247 1.00 97.88 209 VAL A C 1
ATOM 1532 O O . VAL A 1 209 ? 10.692 -6.053 -7.159 1.00 97.88 209 VAL A O 1
ATOM 1535 N N . GLY A 1 210 ? 11.980 -7.290 -8.542 1.00 95.44 210 GLY A N 1
ATOM 1536 C CA . GLY A 1 210 ? 12.239 -8.388 -7.622 1.00 95.44 210 GLY A CA 1
ATOM 1537 C C . GLY A 1 210 ? 13.627 -8.325 -6.993 1.00 95.44 210 GLY A C 1
ATOM 1538 O O . GLY A 1 210 ? 14.448 -7.450 -7.287 1.00 95.44 210 GLY A O 1
ATOM 1539 N N . GLU A 1 211 ? 13.893 -9.288 -6.126 1.00 92.31 211 GLU A N 1
ATOM 1540 C CA . GLU A 1 211 ? 15.157 -9.443 -5.407 1.00 92.31 211 GLU A CA 1
ATOM 1541 C C . GLU A 1 211 ? 15.418 -10.933 -5.158 1.00 92.31 211 GLU A C 1
ATOM 1543 O O . GLU A 1 211 ? 14.489 -11.736 -5.182 1.00 92.31 211 GLU A O 1
ATOM 1548 N N . ILE A 1 212 ? 16.677 -11.312 -4.930 1.00 89.31 212 ILE A N 1
ATOM 1549 C CA . ILE A 1 212 ? 17.025 -12.654 -4.447 1.00 89.31 212 ILE A CA 1
ATOM 1550 C C . ILE A 1 212 ? 16.233 -13.045 -3.186 1.00 89.31 212 ILE A C 1
ATOM 1552 O O . ILE A 1 212 ? 15.825 -12.197 -2.395 1.00 89.31 212 ILE A O 1
ATOM 1556 N N . GLY A 1 213 ? 16.081 -14.356 -2.984 1.00 84.44 213 GLY A N 1
ATOM 1557 C CA . GLY A 1 213 ? 15.482 -14.941 -1.786 1.00 84.44 213 GLY A CA 1
ATOM 1558 C C . GLY A 1 213 ? 14.003 -15.298 -1.959 1.00 84.44 213 GLY A C 1
ATOM 1559 O O . GLY A 1 213 ? 13.168 -14.455 -2.294 1.00 84.44 213 GLY A O 1
ATOM 1560 N N . GLY A 1 214 ? 13.681 -16.567 -1.687 1.00 88.19 214 GLY A N 1
ATOM 1561 C CA . GLY A 1 214 ? 12.361 -17.151 -1.942 1.00 88.19 214 GLY A CA 1
ATOM 1562 C C . GLY A 1 214 ? 12.188 -17.609 -3.394 1.00 88.19 214 GLY A C 1
ATOM 1563 O O . GLY A 1 214 ? 13.175 -17.815 -4.092 1.00 88.19 214 GLY A O 1
ATOM 1564 N N . THR A 1 215 ? 10.931 -17.799 -3.803 1.00 91.75 215 THR A N 1
ATOM 1565 C CA . THR A 1 215 ? 10.525 -18.264 -5.147 1.00 91.75 215 THR A CA 1
ATOM 1566 C C . THR A 1 215 ? 9.472 -17.358 -5.794 1.00 91.75 215 THR A C 1
ATOM 1568 O O . THR A 1 215 ? 8.773 -17.763 -6.718 1.00 91.75 215 THR A O 1
ATOM 1571 N N . MET A 1 216 ? 9.264 -16.147 -5.262 1.00 90.88 216 MET A N 1
ATOM 1572 C CA . MET A 1 216 ? 8.104 -15.322 -5.630 1.00 90.88 216 MET A CA 1
ATOM 1573 C C . MET A 1 216 ? 8.140 -14.869 -7.089 1.00 90.88 216 MET A C 1
ATOM 1575 O O . MET A 1 216 ? 7.095 -14.704 -7.718 1.00 90.88 216 MET A O 1
ATOM 1579 N N . GLU A 1 217 ? 9.336 -14.627 -7.612 1.00 93.81 217 GLU A N 1
ATOM 1580 C CA . GLU A 1 217 ? 9.584 -14.252 -8.994 1.00 93.81 217 GLU A CA 1
ATOM 1581 C C . GLU A 1 217 ? 9.349 -15.437 -9.947 1.00 93.81 217 GLU A C 1
ATOM 1583 O O . GLU A 1 217 ? 8.750 -15.254 -11.007 1.00 93.81 217 GLU A O 1
ATOM 1588 N N . GLU A 1 218 ? 9.741 -16.653 -9.558 1.00 95.69 218 GLU A N 1
ATOM 1589 C CA . GLU A 1 218 ? 9.447 -17.892 -10.281 1.00 95.69 218 GLU A CA 1
ATOM 1590 C C . GLU A 1 218 ? 7.943 -18.203 -10.283 1.00 95.69 218 GLU A C 1
ATOM 1592 O O . GLU A 1 218 ? 7.376 -18.496 -11.335 1.00 95.69 218 GLU A O 1
ATOM 1597 N N . ASP A 1 219 ? 7.268 -18.050 -9.142 1.00 95.31 219 ASP A N 1
ATOM 1598 C CA . ASP A 1 219 ? 5.814 -18.221 -9.036 1.00 95.31 219 ASP A CA 1
ATOM 1599 C C . ASP A 1 219 ? 5.069 -17.187 -9.903 1.00 95.31 219 ASP A C 1
ATOM 1601 O O . ASP A 1 219 ? 4.070 -17.497 -10.557 1.00 95.31 219 ASP A O 1
ATOM 1605 N N . ALA A 1 220 ? 5.573 -15.948 -9.968 1.00 96.56 220 ALA A N 1
ATOM 1606 C CA . ALA A 1 220 ? 5.046 -14.937 -10.879 1.00 96.56 220 ALA A CA 1
ATOM 1607 C C . ALA A 1 220 ? 5.274 -15.315 -12.350 1.00 96.56 220 ALA A C 1
ATOM 1609 O O . ALA A 1 220 ? 4.399 -15.054 -13.176 1.00 96.56 220 ALA A O 1
ATOM 1610 N N . ALA A 1 221 ? 6.396 -15.958 -12.690 1.00 97.44 221 ALA A N 1
ATOM 1611 C CA . ALA A 1 221 ? 6.664 -16.428 -14.049 1.00 97.44 221 ALA A CA 1
ATOM 1612 C C . ALA A 1 221 ? 5.616 -17.441 -14.538 1.00 97.44 221 ALA A C 1
ATOM 1614 O O . ALA A 1 221 ? 5.236 -17.389 -15.708 1.00 97.44 221 ALA A O 1
ATOM 1615 N N . GLU A 1 222 ? 5.091 -18.301 -13.659 1.00 97.75 222 GLU A N 1
ATOM 1616 C CA . GLU A 1 222 ? 3.995 -19.216 -14.005 1.00 97.75 222 GLU A CA 1
ATOM 1617 C C . GLU A 1 222 ? 2.703 -18.470 -14.367 1.00 97.75 222 GLU A C 1
ATOM 1619 O O . GLU A 1 222 ? 2.045 -18.815 -15.348 1.00 97.75 222 GLU A O 1
ATOM 1624 N N . VAL A 1 223 ? 2.375 -17.392 -13.650 1.00 96.94 223 VAL A N 1
ATOM 1625 C CA . VAL A 1 223 ? 1.227 -16.531 -13.984 1.00 96.94 223 VAL A CA 1
ATOM 1626 C C . VAL A 1 223 ? 1.455 -15.777 -15.296 1.00 96.94 223 VAL A C 1
ATOM 1628 O O . VAL A 1 223 ? 0.549 -15.696 -16.125 1.00 96.94 223 VAL A O 1
ATOM 1631 N N . ILE A 1 224 ? 2.663 -15.246 -15.516 1.00 97.81 224 ILE A N 1
ATOM 1632 C CA . ILE A 1 224 ? 3.004 -14.427 -16.693 1.00 97.81 224 ILE A CA 1
ATOM 1633 C C . ILE A 1 224 ? 2.804 -15.191 -18.007 1.00 97.81 224 ILE A C 1
ATOM 1635 O O . ILE A 1 224 ? 2.424 -14.578 -19.001 1.00 97.81 224 ILE A O 1
ATOM 1639 N N . LYS A 1 225 ? 2.966 -16.523 -18.021 1.00 97.00 225 LYS A N 1
ATOM 1640 C CA . LYS A 1 225 ? 2.685 -17.368 -19.204 1.00 97.00 225 LYS A CA 1
ATOM 1641 C C . LYS A 1 225 ? 1.254 -17.222 -19.736 1.00 97.00 225 LYS A C 1
ATOM 1643 O O . LYS A 1 225 ? 1.004 -17.545 -20.894 1.00 97.00 225 LYS A O 1
ATOM 1648 N N . HIS A 1 226 ? 0.329 -16.758 -18.899 1.00 96.38 226 HIS A N 1
ATOM 1649 C CA . HIS A 1 226 ? -1.086 -16.575 -19.217 1.00 96.38 226 HIS A CA 1
ATOM 1650 C C . HIS A 1 226 ? -1.502 -15.096 -19.281 1.00 96.38 226 HIS A C 1
ATOM 1652 O O . HIS A 1 226 ? -2.694 -14.790 -19.280 1.00 96.38 226 HIS A O 1
ATOM 1658 N N . VAL A 1 227 ? -0.538 -14.172 -19.303 1.00 95.94 227 VAL A N 1
ATOM 1659 C CA . VAL A 1 227 ? -0.774 -12.727 -19.365 1.00 95.94 227 VAL A CA 1
ATOM 1660 C C . VAL A 1 227 ? -0.398 -12.207 -20.750 1.00 95.94 227 VAL A C 1
ATOM 1662 O O . VAL A 1 227 ? 0.750 -12.307 -21.165 1.00 95.94 227 VAL A O 1
ATOM 1665 N N . ASP A 1 228 ? -1.352 -11.578 -21.439 1.00 96.38 228 ASP A N 1
ATOM 1666 C CA . ASP A 1 228 ? -1.133 -11.025 -22.788 1.00 96.38 228 ASP A CA 1
ATOM 1667 C C . ASP A 1 228 ? -0.330 -9.713 -22.791 1.00 96.38 228 ASP A C 1
ATOM 1669 O O . ASP A 1 228 ? 0.146 -9.251 -23.829 1.00 96.38 228 ASP A O 1
ATOM 1673 N N . LYS A 1 229 ? -0.208 -9.064 -21.628 1.00 98.12 229 LYS A N 1
ATOM 1674 C CA . LYS A 1 229 ? 0.483 -7.779 -21.495 1.00 98.12 229 LYS A CA 1
ATOM 1675 C C . LYS A 1 229 ? 1.993 -7.994 -21.420 1.00 98.12 229 LYS A C 1
ATOM 1677 O O . LYS A 1 229 ? 2.429 -8.864 -20.670 1.00 98.12 229 LYS A O 1
ATOM 1682 N N . PRO A 1 230 ? 2.809 -7.171 -22.103 1.00 98.12 230 PRO A N 1
ATOM 1683 C CA . PRO A 1 230 ? 4.258 -7.249 -21.988 1.00 98.12 230 PRO A CA 1
ATOM 1684 C C . PRO A 1 230 ? 4.705 -7.040 -20.539 1.00 98.12 230 PRO A C 1
ATOM 1686 O O . PRO A 1 230 ? 4.274 -6.093 -19.870 1.00 98.12 230 PRO A O 1
ATOM 1689 N N . VAL A 1 231 ? 5.603 -7.913 -20.083 1.00 98.50 231 VAL A N 1
ATOM 1690 C CA . VAL A 1 231 ? 6.188 -7.872 -18.741 1.00 98.50 231 VAL A CA 1
ATOM 1691 C C . VAL A 1 231 ? 7.699 -7.692 -18.838 1.00 98.50 231 VAL A C 1
ATOM 1693 O O . VAL A 1 231 ? 8.370 -8.407 -19.578 1.00 98.50 231 VAL A O 1
ATOM 1696 N N . VAL A 1 232 ? 8.239 -6.744 -18.074 1.00 97.94 232 VAL A N 1
ATOM 1697 C CA . VAL A 1 232 ? 9.681 -6.516 -17.914 1.00 97.94 232 VAL A CA 1
ATOM 1698 C C . VAL A 1 232 ? 10.045 -6.768 -16.457 1.00 97.94 232 VAL A C 1
ATOM 1700 O O . VAL A 1 232 ? 9.388 -6.240 -15.565 1.00 97.94 232 VAL A O 1
ATOM 1703 N N . ALA A 1 233 ? 11.091 -7.550 -16.201 1.00 97.44 233 ALA A N 1
ATOM 1704 C CA . ALA A 1 233 ? 11.532 -7.861 -14.846 1.00 97.44 233 ALA A CA 1
ATOM 1705 C C . ALA A 1 233 ? 12.982 -7.425 -14.613 1.00 97.44 233 ALA A C 1
ATOM 1707 O O . ALA A 1 233 ? 13.865 -7.702 -15.425 1.00 97.44 233 ALA A O 1
ATOM 1708 N N . PHE A 1 234 ? 13.227 -6.779 -13.477 1.00 96.25 234 PHE A N 1
ATOM 1709 C CA . PHE A 1 234 ? 14.556 -6.549 -12.926 1.00 96.25 234 PHE A CA 1
ATOM 1710 C C . PHE A 1 234 ? 14.663 -7.278 -11.589 1.00 96.25 234 PHE A C 1
ATOM 1712 O O . PHE A 1 234 ? 13.888 -6.998 -10.675 1.00 96.25 234 PHE A O 1
ATOM 1719 N N . ILE A 1 235 ? 15.620 -8.203 -11.478 1.00 95.25 235 ILE A N 1
ATOM 1720 C CA . ILE A 1 235 ? 15.860 -8.982 -10.259 1.00 95.25 235 ILE A CA 1
ATOM 1721 C C . ILE A 1 235 ? 17.191 -8.547 -9.642 1.00 95.25 235 ILE A C 1
ATOM 1723 O O . ILE 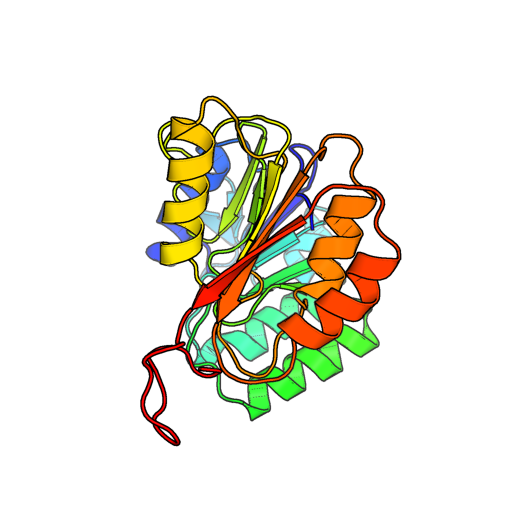A 1 235 ? 18.263 -8.769 -10.216 1.00 95.25 235 ILE A O 1
ATOM 1727 N N . ALA A 1 236 ? 17.123 -7.899 -8.480 1.00 92.56 236 ALA A N 1
ATOM 1728 C CA . ALA A 1 236 ? 18.298 -7.450 -7.740 1.00 92.56 236 ALA A CA 1
ATOM 1729 C C . ALA A 1 236 ? 19.037 -8.621 -7.066 1.00 92.56 236 ALA A C 1
ATOM 1731 O O . ALA A 1 236 ? 18.439 -9.644 -6.752 1.00 92.56 236 ALA A O 1
ATOM 1732 N N . GLY A 1 237 ? 20.338 -8.452 -6.795 1.00 89.69 237 GLY A N 1
ATOM 1733 C CA . GLY A 1 237 ? 21.114 -9.387 -5.963 1.00 89.69 237 GLY A CA 1
ATOM 1734 C C . GLY A 1 237 ? 21.992 -10.401 -6.706 1.00 89.69 237 GLY A C 1
ATOM 1735 O O . GLY A 1 237 ? 22.591 -11.260 -6.069 1.00 89.69 237 GLY A O 1
ATOM 1736 N N . ARG A 1 238 ? 22.164 -10.285 -8.033 1.00 88.31 238 ARG A N 1
ATOM 1737 C CA . ARG A 1 238 ? 23.049 -11.179 -8.819 1.00 88.31 238 ARG A CA 1
ATOM 1738 C C . ARG A 1 238 ? 24.488 -11.275 -8.283 1.00 88.31 238 ARG A C 1
ATOM 1740 O O . ARG A 1 238 ? 25.125 -12.310 -8.439 1.00 88.31 238 ARG A O 1
ATOM 1747 N N . ALA A 1 239 ? 25.008 -10.196 -7.699 1.00 88.12 239 ALA A N 1
ATOM 1748 C CA . ALA A 1 239 ? 26.364 -10.133 -7.148 1.00 88.12 239 ALA A CA 1
ATOM 1749 C C . ALA A 1 239 ? 26.424 -10.411 -5.631 1.00 88.12 239 ALA A C 1
ATOM 1751 O O . ALA A 1 239 ? 27.474 -10.218 -5.016 1.00 88.12 239 ALA A O 1
ATOM 1752 N N . SER A 1 240 ? 25.311 -10.814 -5.012 1.00 86.00 240 SER A N 1
ATOM 1753 C CA . SER A 1 240 ? 25.260 -11.065 -3.573 1.00 86.00 240 SER A CA 1
ATOM 1754 C C . SER A 1 240 ? 26.027 -12.339 -3.204 1.00 86.00 240 SER A C 1
ATOM 1756 O O . SER A 1 240 ? 25.930 -13.347 -3.909 1.00 86.00 240 SER A O 1
ATOM 1758 N N . PRO A 1 241 ? 26.784 -12.331 -2.094 1.00 83.50 241 PRO A N 1
ATOM 1759 C CA . PRO A 1 241 ? 27.484 -13.520 -1.633 1.00 83.50 241 PRO A CA 1
ATOM 1760 C C . PRO A 1 241 ? 26.485 -14.562 -1.091 1.00 83.50 241 PRO A C 1
ATOM 1762 O O . PRO A 1 241 ? 25.551 -14.189 -0.377 1.00 83.50 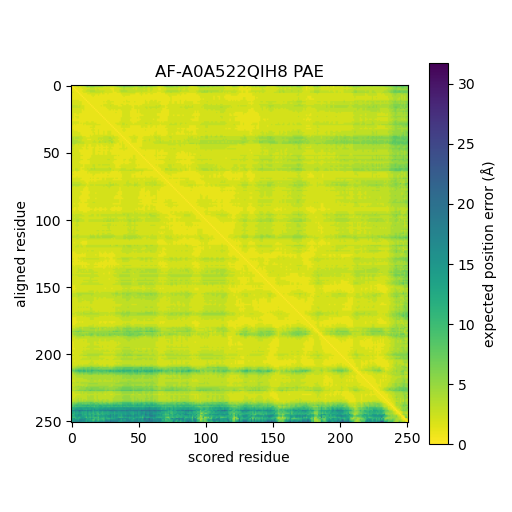241 PRO A O 1
ATOM 1765 N N . PRO A 1 242 ? 26.686 -15.865 -1.364 1.00 81.81 242 PRO A N 1
ATOM 1766 C CA . PRO A 1 242 ? 25.825 -16.920 -0.836 1.00 81.81 242 PRO A CA 1
ATOM 1767 C C . PRO 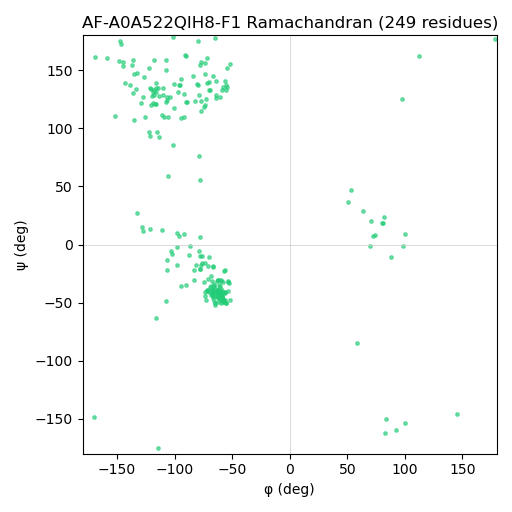A 1 242 ? 25.735 -16.909 0.697 1.00 81.81 242 PRO A C 1
ATOM 1769 O O . PRO A 1 242 ? 26.735 -16.702 1.385 1.00 81.81 242 PRO A O 1
ATOM 1772 N N . GLY A 1 243 ? 24.540 -17.168 1.236 1.00 77.25 243 GLY A N 1
ATOM 1773 C CA . GLY A 1 243 ? 24.313 -17.336 2.678 1.00 77.25 243 GLY A CA 1
ATOM 1774 C C . GLY A 1 243 ? 24.352 -16.049 3.509 1.00 77.25 243 GLY A C 1
ATOM 1775 O O . GLY A 1 243 ? 24.312 -16.123 4.737 1.00 77.25 243 GLY A O 1
ATOM 1776 N N . LYS A 1 244 ? 24.422 -14.872 2.875 1.00 77.88 244 LYS A N 1
ATOM 1777 C CA . LYS A 1 244 ? 24.390 -13.583 3.567 1.00 77.88 244 LYS A CA 1
ATOM 1778 C C . LYS A 1 244 ? 23.048 -12.895 3.363 1.00 77.88 244 LYS A C 1
ATOM 1780 O O . LYS A 1 244 ? 22.648 -12.653 2.234 1.00 77.88 244 LYS A O 1
ATOM 1785 N N . LYS A 1 245 ? 22.424 -12.508 4.473 1.00 75.44 245 LYS A N 1
ATOM 1786 C CA . LYS A 1 245 ? 21.216 -11.687 4.480 1.00 75.44 245 LYS A CA 1
ATOM 1787 C C . LYS A 1 245 ? 21.513 -10.257 4.021 1.00 75.44 245 LYS A C 1
ATOM 1789 O O . LYS A 1 245 ? 22.459 -9.635 4.521 1.00 75.44 245 LYS A O 1
ATOM 1794 N N . MET A 1 246 ? 20.690 -9.731 3.122 1.00 77.44 246 MET A N 1
ATOM 1795 C CA . MET A 1 246 ? 20.867 -8.428 2.484 1.00 77.44 246 MET A CA 1
ATOM 1796 C C . MET A 1 246 ? 19.738 -7.474 2.877 1.00 77.44 246 MET A C 1
ATOM 1798 O O . MET A 1 246 ? 18.692 -7.478 2.255 1.00 77.44 246 MET A O 1
ATOM 1802 N N . GLY A 1 247 ? 19.953 -6.610 3.878 1.00 77.88 247 GLY A N 1
ATOM 1803 C CA . GLY A 1 247 ? 19.009 -5.541 4.253 1.00 77.88 247 GLY A CA 1
ATOM 1804 C C . GLY A 1 247 ? 17.610 -6.044 4.640 1.00 77.88 247 GLY A C 1
ATOM 1805 O O . GLY A 1 247 ? 17.337 -6.236 5.827 1.00 77.88 247 GLY A O 1
ATOM 1806 N N . HIS A 1 248 ? 16.750 -6.256 3.638 1.00 78.50 248 HIS A N 1
ATOM 1807 C CA . HIS A 1 248 ? 15.433 -6.867 3.769 1.00 78.50 248 HIS A CA 1
ATOM 1808 C C . HIS A 1 248 ? 15.479 -8.239 4.443 1.00 78.50 248 HIS A C 1
ATOM 1810 O O . HIS A 1 248 ? 16.452 -8.992 4.377 1.00 78.50 248 HIS A O 1
ATOM 1816 N N . ALA A 1 249 ? 14.380 -8.591 5.112 1.00 66.38 249 ALA A N 1
ATOM 1817 C CA . ALA A 1 249 ? 14.296 -9.855 5.820 1.00 66.38 249 ALA A CA 1
ATOM 1818 C C . ALA A 1 249 ? 14.295 -11.082 4.897 1.00 66.38 249 ALA A C 1
ATOM 1820 O O . ALA A 1 249 ? 14.790 -12.128 5.317 1.00 66.38 249 ALA A O 1
ATOM 1821 N N . GLY A 1 250 ? 13.745 -10.941 3.689 1.00 63.75 250 GLY A N 1
ATOM 1822 C CA . GLY A 1 250 ? 13.602 -12.009 2.704 1.00 63.75 250 GLY A CA 1
ATOM 1823 C C . GLY A 1 250 ? 14.680 -12.068 1.619 1.00 63.75 250 GLY A C 1
ATOM 1824 O O . GLY A 1 250 ? 14.459 -12.811 0.667 1.00 63.75 250 GLY A O 1
ATOM 1825 N N . ALA A 1 251 ? 15.771 -11.300 1.737 1.00 67.19 251 ALA A N 1
ATOM 1826 C CA . ALA A 1 251 ? 16.876 -11.248 0.773 1.00 67.19 251 ALA A CA 1
ATOM 1827 C C . ALA A 1 251 ? 18.195 -11.767 1.361 1.00 67.19 251 ALA A C 1
ATOM 1829 O O . ALA A 1 251 ? 18.516 -11.426 2.528 1.00 67.19 251 ALA A O 1
#

Nearest PDB structures (foldseek):
  3ufx-assembly1_A  TM=9.721E-01  e=3.005E-29  Thermus aquaticus
  6pfn-assembly2_C  TM=9.655E-01  e=2.833E-29  Francisella tularensis subsp. tularensis SCHU S4
  8z03-assembly1_A  TM=9.490E-01  e=1.869E-27  Homo sapiens
  7jj0-assembly2_C  TM=9.289E-01  e=8.168E-27  Sus scrofa
  2yv1-assembly1_A  TM=9.682E-01  e=5.079E-25  Methanocaldococcus jannaschii DSM 2661

Secondary structure (DSSP, 8-state):
----TT-EEEEETTTSHHHHHHHHHHHHTT-EEEEEE-TTSTT-EETTEEEESSHHHHHHHH----EEEE---HHHHHHHHHHHHHTT-SEEEE---S--HHHHHHHHHHHHHHTPEEE-SS--EEEETTTEEEESS-TT-TTT--EEEEEEEES-HHHHHHHHHHHHHTT--EEEEEE--SSSS-SS-HHHHHHHHHH-TT-SEEEEEEESSSSHHHHHHHHHTT--S-EEEEEE-TTPPTT---SSTT-

Mean predicted aligned error: 3.06 Å

Solvent-accessible surface area (backbone atoms only — not comparable to full-atom values): 12589 Å² total; per-residue (Å²): 128,83,57,48,49,84,47,31,30,35,27,38,28,29,85,37,76,66,17,41,57,40,47,51,49,22,46,76,44,41,24,36,64,67,29,25,23,36,67,93,50,46,80,41,74,48,93,91,23,51,23,21,52,39,43,45,56,41,34,74,74,70,43,87,47,51,33,36,37,40,48,47,55,42,92,46,40,50,62,55,50,48,38,34,37,77,43,65,28,46,30,35,36,32,39,40,55,85,50,55,67,71,45,52,53,51,45,51,56,52,21,64,78,66,67,26,44,39,33,4,37,31,13,34,25,35,37,13,37,91,33,12,43,52,62,74,63,68,61,86,38,69,67,37,32,34,63,39,31,30,22,36,38,15,33,44,53,68,63,37,46,49,52,35,24,50,42,33,73,72,75,47,19,29,36,30,38,40,28,28,18,32,41,76,72,52,55,34,51,60,32,59,51,51,53,51,38,67,70,35,87,60,35,64,31,38,37,40,37,47,56,48,57,86,56,54,68,62,56,22,50,64,53,50,77,76,43,93,53,56,72,49,77,47,70,44,60,87,86,58,64,88,97,57,77,50,93,43,79,26,46